Protein AF-T1I9E0-F1 (afdb_monomer_lite)

Foldseek 3Di:
DLPDPPVVLLVVLVVVLVVLQVDPDKDKDKDQQNFDDVQQAHPDGDPSNVSNVVSCVVSQKHWPRDYRDFQFADPPDDGHNRITMIMHPVQNVQKADWDFQPFDPVHSGTDTDIGGDDDPDPCPDDCPPPFDWDPVQFDPVLLCVLCVVQVCVLPDFDPDDDPVVRVVSSVVSVVVSNVVSSPRGTDTDDDDDDDDDDPLDDVVLVVLSVQLRVLSVQLVVVVVPDDVSNVVSVVVNVVSVVVSVVSSVVSVVVSVVVLVVVCVVPVCPDVVVVVVD

pLDDT: mean 84.12, std 12.54, range [35.38, 96.31]

Sequence (277 aa):
TPNEPIVDFQIKLECLEDSVRSMDGGVIVAGDFNARAIEWGMTEPNSRGRRIMEMTARAGLEVLNTGSTTTFRRPGYGETIPDVSFATEGLVPRIREWRVIESYTGSDHQYIIFNVTEVPYAPCCSRVSPPRWNVSKLDKTQLISVVTAGQNIALSECECGNEQEKAEVIVEKAMHLLHDACEVSMPMKRPRHNKKRQYWWTDEIAQLRREALRLRRLSMRARANNRADAEIKAEERRMAKKRLRQAIKNSQAACWHKLCDEVEQDPWGRGYKVVMK

Structure (mmCIF, N/CA/C/O backbone):
data_AF-T1I9E0-F1
#
_entry.id   AF-T1I9E0-F1
#
loop_
_atom_site.group_PDB
_atom_site.id
_atom_site.type_symbol
_atom_site.label_atom_id
_atom_site.label_alt_id
_atom_site.label_comp_id
_atom_site.label_asym_id
_atom_site.label_entity_id
_atom_site.label_seq_id
_atom_site.pdbx_PDB_ins_code
_atom_site.Cartn_x
_atom_site.Cartn_y
_atom_site.Cartn_z
_atom_site.occupancy
_atom_site.B_iso_or_equiv
_atom_site.auth_seq_id
_atom_site.auth_comp_id
_atom_site.auth_asym_id
_atom_site.auth_atom_id
_atom_site.pdbx_PDB_model_num
ATOM 1 N N . THR A 1 1 ? -5.465 12.312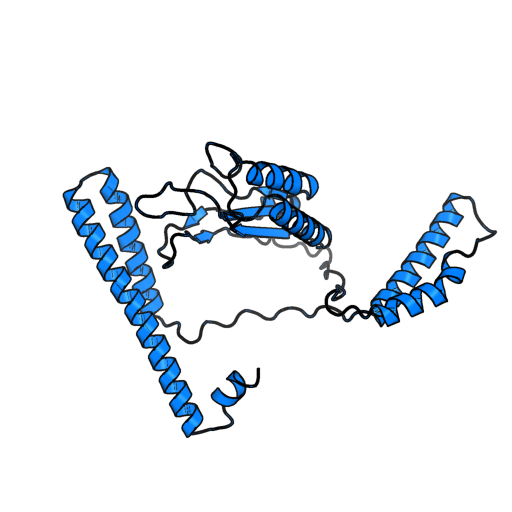 -4.804 1.00 65.50 1 THR A N 1
ATOM 2 C CA . THR A 1 1 ? -4.686 12.420 -6.069 1.00 65.50 1 THR A CA 1
ATOM 3 C C . THR A 1 1 ? -3.804 13.665 -5.999 1.00 65.50 1 THR A C 1
ATOM 5 O O . THR A 1 1 ? -4.009 14.449 -5.078 1.00 65.50 1 THR A O 1
ATOM 8 N N . PRO A 1 2 ? -2.819 13.880 -6.895 1.00 72.75 2 PRO A N 1
ATOM 9 C CA . PRO A 1 2 ? -1.886 15.012 -6.777 1.00 72.75 2 PRO A CA 1
ATOM 10 C C . PRO A 1 2 ? -2.567 16.389 -6.781 1.00 72.75 2 PRO A C 1
ATOM 12 O O . PRO A 1 2 ? -2.125 17.293 -6.082 1.00 72.75 2 PRO A O 1
ATOM 15 N N . ASN A 1 3 ? -3.666 16.516 -7.532 1.00 82.25 3 ASN A N 1
ATOM 16 C CA . ASN A 1 3 ? -4.418 17.764 -7.716 1.00 82.25 3 ASN A CA 1
ATOM 17 C C . ASN A 1 3 ? -5.681 17.836 -6.845 1.00 82.25 3 ASN A C 1
ATOM 19 O O . ASN A 1 3 ? -6.578 18.630 -7.108 1.00 82.25 3 ASN A O 1
ATOM 23 N N . GLU A 1 4 ? -5.790 16.957 -5.853 1.00 88.25 4 GLU A N 1
ATOM 24 C CA . GLU A 1 4 ? -6.917 16.962 -4.930 1.00 88.25 4 GLU A CA 1
ATOM 25 C C . GLU A 1 4 ? -6.874 18.204 -4.028 1.00 88.25 4 GLU A C 1
ATOM 27 O O . GLU A 1 4 ? -5.791 18.531 -3.520 1.00 88.25 4 GLU A O 1
ATOM 32 N N . PRO A 1 5 ? -8.021 18.875 -3.794 1.00 91.50 5 PRO A N 1
ATOM 33 C CA . PRO A 1 5 ? -8.107 19.972 -2.844 1.00 91.50 5 PRO A CA 1
ATOM 34 C C . PRO A 1 5 ? -7.519 19.594 -1.484 1.00 91.50 5 PRO A C 1
ATOM 36 O O . PRO A 1 5 ? -7.679 18.476 -0.990 1.00 91.50 5 PRO A O 1
ATOM 39 N N . ILE A 1 6 ? -6.839 20.548 -0.846 1.00 91.62 6 ILE A N 1
ATOM 40 C CA . ILE A 1 6 ? -6.162 20.296 0.434 1.00 91.62 6 ILE A CA 1
ATOM 41 C C . ILE A 1 6 ? -7.140 19.873 1.543 1.00 91.62 6 ILE A C 1
ATOM 43 O O . ILE A 1 6 ? -6.747 19.140 2.444 1.00 91.62 6 ILE A O 1
ATOM 47 N N . VAL A 1 7 ? -8.402 20.303 1.450 1.00 91.94 7 VAL A N 1
ATOM 48 C CA . VAL A 1 7 ? -9.478 19.960 2.391 1.00 91.94 7 VAL A CA 1
ATOM 49 C C . VAL A 1 7 ? -9.846 18.479 2.283 1.00 91.94 7 VAL A C 1
ATOM 51 O O . VAL A 1 7 ? -9.830 17.776 3.287 1.00 91.94 7 VAL A O 1
ATOM 54 N N . ASP A 1 8 ? -10.070 17.970 1.071 1.00 92.56 8 ASP A N 1
ATOM 55 C CA . ASP A 1 8 ? -10.395 16.552 0.854 1.00 92.56 8 ASP A CA 1
ATOM 56 C C . ASP A 1 8 ? -9.237 15.643 1.275 1.00 92.56 8 ASP A C 1
ATOM 58 O O . ASP A 1 8 ? -9.430 14.572 1.857 1.00 92.56 8 ASP A O 1
ATOM 62 N N . PHE A 1 9 ? -8.005 16.096 1.026 1.00 92.88 9 PHE A N 1
ATOM 63 C CA . PHE A 1 9 ? -6.817 15.408 1.512 1.00 92.88 9 PHE A CA 1
ATOM 64 C C . PHE A 1 9 ? -6.765 15.342 3.040 1.00 92.88 9 PHE A C 1
ATOM 66 O O . PHE A 1 9 ? -6.438 14.289 3.584 1.00 92.88 9 PHE A O 1
ATOM 73 N N . GLN A 1 10 ? -7.094 16.443 3.717 1.00 92.81 10 GLN A N 1
ATOM 74 C CA . GLN A 1 10 ? -7.113 16.513 5.174 1.00 92.81 10 GLN A CA 1
ATOM 75 C C . GLN A 1 10 ? -8.141 15.541 5.766 1.00 92.81 10 GLN A C 1
ATOM 77 O O . GLN A 1 10 ? -7.789 14.772 6.654 1.00 92.81 10 GLN A O 1
ATOM 82 N N . ILE A 1 11 ? -9.356 15.487 5.212 1.00 91.88 11 ILE A N 1
ATOM 83 C CA . ILE A 1 11 ? -10.404 14.554 5.659 1.00 91.88 11 ILE A CA 1
ATOM 84 C C . ILE A 1 11 ? -9.932 13.099 5.525 1.00 91.88 11 ILE A C 1
ATOM 86 O O . ILE A 1 11 ? -10.086 12.288 6.437 1.00 91.88 11 ILE A O 1
ATOM 90 N N . LYS A 1 12 ? -9.297 12.750 4.398 1.00 93.69 12 LYS A N 1
ATOM 91 C CA . LYS A 1 12 ? -8.738 11.401 4.195 1.00 93.69 12 LYS A CA 1
ATOM 92 C C . LYS A 1 12 ? -7.624 11.076 5.185 1.00 93.69 12 LYS A C 1
ATOM 94 O O . LYS A 1 12 ? -7.499 9.922 5.593 1.00 93.69 12 LYS A O 1
ATOM 99 N N . LEU A 1 13 ? -6.813 12.071 5.538 1.00 94.00 13 LEU A N 1
ATOM 100 C CA . LEU A 1 13 ? -5.726 11.924 6.497 1.00 94.00 13 LEU A CA 1
ATOM 101 C C . LEU A 1 13 ? -6.258 11.707 7.920 1.00 94.00 13 LEU A C 1
ATOM 103 O O . LEU A 1 13 ? -5.734 10.857 8.629 1.00 94.00 13 LEU A O 1
ATOM 107 N N . GLU A 1 14 ? -7.333 12.396 8.297 1.00 91.31 14 GLU A N 1
ATOM 108 C CA . GLU A 1 14 ? -8.031 12.206 9.577 1.00 91.31 14 GLU A CA 1
ATOM 109 C C . GLU A 1 14 ? -8.662 10.812 9.670 1.00 91.31 14 GLU A C 1
ATOM 111 O O . GLU A 1 14 ? -8.419 10.086 10.629 1.00 91.31 14 GLU A O 1
ATOM 116 N N . CYS A 1 15 ? -9.352 10.352 8.620 1.00 92.50 15 CYS A N 1
ATOM 117 C CA . CYS A 1 15 ? -9.868 8.978 8.575 1.00 92.50 15 CYS A CA 1
ATOM 118 C C . CYS A 1 15 ? -8.756 7.917 8.676 1.00 92.50 15 CYS A C 1
ATOM 120 O O . CYS A 1 15 ? -8.970 6.827 9.222 1.00 92.50 15 CYS A O 1
ATOM 122 N N . LEU A 1 16 ? -7.574 8.201 8.116 1.00 92.56 16 LEU A N 1
ATOM 123 C CA . LEU A 1 16 ? -6.405 7.334 8.246 1.00 92.56 16 LEU A CA 1
ATOM 124 C C . LEU A 1 16 ? -5.878 7.334 9.687 1.00 92.56 16 LEU A C 1
ATOM 126 O O . LEU A 1 16 ? -5.600 6.257 10.207 1.00 92.56 16 LEU A O 1
ATOM 130 N N . GLU A 1 17 ? -5.784 8.499 10.329 1.00 91.75 17 GLU A N 1
ATOM 131 C CA . GLU A 1 17 ? -5.384 8.646 11.735 1.00 91.75 17 GLU A CA 1
ATOM 132 C C . GLU A 1 17 ? -6.307 7.846 12.663 1.00 91.75 17 GLU A C 1
ATOM 134 O O . GLU A 1 17 ? -5.827 7.024 13.445 1.00 91.75 17 GLU A O 1
ATOM 139 N N . ASP A 1 18 ? -7.625 7.986 12.509 1.00 87.81 18 ASP A N 1
ATOM 140 C CA . ASP A 1 18 ? -8.617 7.226 13.281 1.00 87.81 18 ASP A CA 1
ATOM 141 C C . ASP A 1 18 ? -8.482 5.716 13.045 1.00 87.81 18 ASP A C 1
ATOM 143 O O . ASP A 1 18 ? -8.538 4.900 13.972 1.00 87.81 18 ASP A O 1
ATOM 147 N N . SER A 1 19 ? -8.239 5.322 11.791 1.00 90.12 19 SER A N 1
ATOM 148 C CA . SER A 1 19 ? -8.017 3.921 11.438 1.00 90.12 19 SER A CA 1
ATOM 149 C C . SER A 1 19 ? -6.769 3.361 12.115 1.00 90.12 19 SER A C 1
ATOM 151 O O . SER A 1 19 ? -6.834 2.248 12.632 1.00 90.12 19 SER A O 1
ATOM 153 N N . VAL A 1 20 ? -5.665 4.114 12.139 1.00 88.88 20 VAL A N 1
ATOM 154 C CA . VAL A 1 20 ? -4.414 3.722 12.805 1.00 88.88 20 VAL A CA 1
ATOM 155 C C . VAL A 1 20 ? -4.622 3.615 14.313 1.00 88.88 20 VAL A C 1
ATOM 157 O O . VAL A 1 20 ? -4.260 2.596 14.893 1.00 88.88 20 VAL A O 1
ATOM 160 N N . ARG A 1 21 ? -5.274 4.601 14.939 1.00 85.94 21 ARG A N 1
ATOM 161 C CA . ARG A 1 21 ? -5.545 4.606 16.388 1.00 85.94 21 ARG A CA 1
ATOM 162 C C . ARG A 1 21 ? -6.467 3.484 16.842 1.00 85.94 21 ARG A C 1
ATOM 164 O O . ARG A 1 21 ? -6.329 2.988 17.950 1.00 85.94 21 ARG A O 1
ATOM 171 N N . SER A 1 22 ? -7.400 3.070 15.989 1.00 83.75 22 SER A N 1
ATOM 172 C CA . SER A 1 22 ? -8.306 1.960 16.299 1.00 83.75 22 SER A CA 1
ATOM 173 C C . SER A 1 22 ? -7.655 0.573 16.186 1.00 83.75 22 SER A C 1
ATOM 175 O O . SER A 1 22 ? -8.319 -0.427 16.473 1.00 83.75 22 SER A O 1
ATOM 177 N N . MET A 1 23 ? -6.430 0.469 15.650 1.00 81.88 23 MET A N 1
ATOM 178 C CA . MET A 1 23 ? -5.720 -0.798 15.461 1.00 81.88 23 MET A CA 1
ATOM 179 C C . MET A 1 23 ? -4.841 -1.119 16.667 1.00 81.88 23 MET A C 1
ATOM 181 O O . MET A 1 23 ? -3.966 -0.341 17.026 1.00 81.88 23 MET A O 1
ATOM 185 N N . ASP A 1 24 ? -5.009 -2.318 17.219 1.00 74.88 24 ASP A N 1
ATOM 186 C CA . ASP A 1 24 ? -4.116 -2.828 18.256 1.00 74.88 24 ASP A CA 1
ATOM 187 C C . ASP A 1 24 ? -2.829 -3.414 17.659 1.00 74.88 24 ASP A C 1
ATOM 189 O O . ASP A 1 24 ? -2.854 -4.132 16.653 1.00 74.88 24 ASP A O 1
ATOM 193 N N . GLY A 1 25 ? -1.708 -3.185 18.343 1.00 81.12 25 GLY A N 1
ATOM 194 C CA . GLY A 1 25 ? -0.404 -3.750 18.000 1.00 81.12 25 GLY A CA 1
ATOM 195 C C . GLY A 1 25 ? 0.424 -2.883 17.049 1.00 81.12 25 GLY A C 1
ATOM 196 O O . GLY A 1 25 ? 0.181 -1.694 16.881 1.00 81.12 25 GLY A O 1
ATOM 197 N N . GLY A 1 26 ? 1.462 -3.482 16.460 1.00 86.44 26 GLY A N 1
ATOM 198 C CA . GLY A 1 26 ? 2.355 -2.773 15.544 1.00 86.44 26 GLY A CA 1
ATOM 199 C C . GLY A 1 26 ? 1.694 -2.533 14.186 1.00 86.44 26 GLY A C 1
ATOM 200 O O . GLY A 1 26 ? 1.329 -3.493 13.506 1.00 86.44 26 GLY A O 1
ATOM 201 N N . VAL A 1 27 ? 1.585 -1.271 13.770 1.00 93.62 27 VAL A N 1
ATOM 202 C CA . VAL A 1 27 ? 0.972 -0.878 12.490 1.00 93.62 27 VAL A CA 1
ATOM 203 C C . VAL A 1 27 ? 2.054 -0.428 11.514 1.00 93.62 27 VAL A C 1
ATOM 205 O O . VAL A 1 27 ? 2.971 0.297 11.890 1.00 93.62 27 VAL A O 1
ATOM 208 N N . ILE A 1 28 ? 1.924 -0.839 10.248 1.00 95.00 28 ILE A N 1
ATOM 209 C CA . ILE A 1 28 ? 2.686 -0.292 9.118 1.00 95.00 28 ILE A CA 1
ATOM 210 C C . ILE A 1 28 ? 1.701 0.370 8.163 1.00 95.00 28 ILE A C 1
ATOM 212 O O . ILE A 1 28 ? 0.764 -0.273 7.684 1.00 95.00 28 ILE A O 1
ATOM 216 N N . VAL A 1 29 ? 1.946 1.635 7.846 1.00 95.31 29 VAL A N 1
ATOM 217 C CA . VAL A 1 29 ? 1.200 2.395 6.843 1.00 95.31 29 VAL A CA 1
ATOM 218 C C . VAL A 1 29 ? 2.123 2.618 5.656 1.00 95.31 29 VAL A C 1
ATOM 220 O O . VAL A 1 29 ? 3.190 3.188 5.815 1.00 95.31 29 VAL A O 1
ATOM 223 N N . ALA A 1 30 ? 1.742 2.182 4.459 1.00 95.38 30 ALA A N 1
ATOM 224 C CA . ALA A 1 30 ? 2.537 2.412 3.256 1.00 95.38 30 ALA A CA 1
ATOM 225 C C . ALA A 1 30 ? 1.628 2.729 2.072 1.00 95.38 30 ALA A C 1
ATOM 227 O O . ALA A 1 30 ? 0.622 2.046 1.858 1.00 95.38 30 ALA A O 1
ATOM 228 N N . GLY A 1 31 ? 1.983 3.747 1.294 1.00 93.94 31 GLY A N 1
ATOM 229 C CA . GLY A 1 31 ? 1.197 4.138 0.131 1.00 93.94 31 GLY A CA 1
ATOM 230 C C . GLY A 1 31 ? 1.750 5.349 -0.607 1.00 93.94 31 GLY A C 1
ATOM 231 O O . GLY A 1 31 ? 2.757 5.932 -0.214 1.00 93.94 31 GLY A O 1
ATOM 232 N N . ASP A 1 32 ? 1.054 5.717 -1.679 1.00 93.50 32 ASP A N 1
ATOM 233 C CA . ASP A 1 32 ? 1.311 6.932 -2.447 1.00 93.50 32 ASP A CA 1
ATOM 234 C C . ASP A 1 32 ? 0.540 8.112 -1.834 1.00 93.50 32 ASP A C 1
ATOM 236 O O . ASP A 1 32 ? -0.685 8.220 -1.960 1.00 93.50 32 ASP A O 1
ATOM 240 N N . PHE A 1 33 ? 1.266 9.016 -1.179 1.00 92.75 33 PHE A N 1
ATOM 241 C CA . PHE A 1 33 ? 0.701 10.196 -0.527 1.00 92.75 33 PHE A CA 1
ATOM 242 C C . PHE A 1 33 ? 0.722 11.443 -1.417 1.00 92.75 33 PHE A C 1
ATOM 244 O O . PHE A 1 33 ? 0.027 12.425 -1.119 1.00 92.75 33 PHE A O 1
ATOM 251 N N . ASN A 1 34 ? 1.490 11.426 -2.515 1.00 92.75 34 ASN A N 1
ATOM 252 C CA . ASN A 1 34 ? 1.744 12.595 -3.361 1.00 92.75 34 ASN A CA 1
ATOM 253 C C . ASN A 1 34 ? 2.124 13.842 -2.534 1.00 92.75 34 ASN A C 1
ATOM 255 O O . ASN A 1 34 ? 1.556 14.927 -2.691 1.00 92.75 34 ASN A O 1
ATOM 259 N N . ALA A 1 35 ? 3.052 13.671 -1.594 1.00 92.75 35 ALA A N 1
ATOM 260 C CA . ALA A 1 35 ? 3.480 14.697 -0.651 1.00 92.75 35 ALA A CA 1
ATOM 261 C C . ALA A 1 35 ? 5.007 14.803 -0.607 1.00 92.75 35 ALA A C 1
ATOM 263 O O . ALA A 1 35 ? 5.718 13.853 -0.929 1.00 92.75 35 ALA A O 1
ATOM 264 N N . ARG A 1 36 ? 5.517 15.974 -0.220 1.00 92.38 36 ARG A N 1
ATOM 265 C CA . ARG A 1 36 ? 6.956 16.235 -0.120 1.00 92.38 36 ARG A CA 1
ATOM 266 C C . ARG A 1 36 ? 7.304 16.628 1.308 1.00 92.38 36 ARG A C 1
ATOM 268 O O . ARG A 1 36 ? 6.713 17.582 1.810 1.00 92.38 36 ARG A O 1
ATOM 275 N N . ALA A 1 37 ? 8.257 15.934 1.916 1.00 92.88 37 ALA A N 1
ATOM 276 C CA . ALA A 1 37 ? 8.844 16.296 3.199 1.00 92.88 37 ALA A CA 1
ATOM 277 C C . ALA A 1 37 ? 10.313 15.853 3.253 1.00 92.88 37 ALA A C 1
ATOM 279 O O . ALA A 1 37 ? 10.731 14.955 2.512 1.00 92.88 37 ALA A O 1
ATOM 280 N N . ILE A 1 38 ? 11.093 16.525 4.094 1.00 92.06 38 ILE A N 1
ATOM 281 C CA . ILE A 1 38 ? 12.544 16.318 4.195 1.00 92.06 38 ILE A CA 1
ATOM 282 C C . ILE A 1 38 ? 12.836 14.946 4.806 1.00 92.06 38 ILE A C 1
ATOM 284 O O . ILE A 1 38 ? 13.766 14.253 4.401 1.00 92.06 38 ILE A O 1
ATOM 288 N N . GLU A 1 39 ? 11.965 14.521 5.711 1.00 91.19 39 GLU A N 1
ATOM 289 C CA . GLU A 1 39 ? 12.022 13.302 6.504 1.00 91.19 39 GLU A CA 1
ATOM 290 C C . GLU A 1 39 ? 12.020 12.030 5.649 1.00 91.19 39 GLU A C 1
ATOM 292 O O . GLU A 1 39 ? 12.555 11.011 6.070 1.00 91.19 39 GLU A O 1
ATOM 297 N N . TRP A 1 40 ? 11.483 12.085 4.425 1.00 92.88 40 TRP A N 1
ATOM 298 C CA . TRP A 1 40 ? 11.552 10.986 3.455 1.00 92.88 40 TRP A CA 1
ATOM 299 C C . TRP A 1 40 ? 12.377 11.318 2.205 1.00 92.88 40 TRP A C 1
ATOM 301 O O . TRP A 1 40 ? 12.197 10.688 1.163 1.00 92.88 40 TRP A O 1
ATOM 311 N N . GLY A 1 41 ? 13.296 12.284 2.300 1.00 88.12 41 GLY A N 1
ATOM 312 C CA . GLY A 1 41 ? 14.356 12.497 1.311 1.00 88.12 41 GLY A CA 1
ATOM 313 C C . GLY A 1 41 ? 14.071 13.546 0.232 1.00 88.12 41 GLY A C 1
ATOM 314 O O . GLY A 1 41 ? 14.792 13.586 -0.766 1.00 88.12 41 GLY A O 1
ATOM 315 N N . MET A 1 42 ? 13.046 14.391 0.397 1.00 90.25 42 MET A N 1
ATOM 316 C CA . MET A 1 42 ? 12.817 15.536 -0.496 1.00 90.25 42 MET A CA 1
ATOM 317 C C . MET A 1 42 ? 13.600 16.771 -0.035 1.00 90.25 42 MET A C 1
ATOM 319 O O . MET A 1 42 ? 13.783 16.994 1.153 1.00 90.25 42 MET A O 1
ATOM 323 N N . THR A 1 43 ? 14.020 17.625 -0.968 1.00 87.44 43 THR A N 1
ATOM 324 C CA . THR A 1 43 ? 14.741 18.869 -0.636 1.00 87.44 43 THR A CA 1
ATOM 325 C C . THR A 1 43 ? 13.831 19.965 -0.088 1.00 87.44 43 THR A C 1
ATOM 327 O O . THR A 1 43 ? 14.258 20.773 0.727 1.00 87.44 43 THR A O 1
ATOM 330 N N . GLU A 1 44 ? 12.577 19.998 -0.539 1.00 87.81 44 GLU A N 1
ATOM 331 C CA . GLU A 1 44 ? 11.613 21.039 -0.188 1.00 87.81 44 GLU A CA 1
ATOM 332 C C . GLU A 1 44 ? 10.288 20.415 0.260 1.00 87.81 44 GLU A C 1
ATOM 334 O O . GLU A 1 44 ? 9.677 19.660 -0.514 1.00 87.81 44 GLU A O 1
ATOM 339 N N . PRO A 1 45 ? 9.809 20.727 1.477 1.00 92.06 45 PRO A N 1
ATOM 340 C CA . PRO A 1 45 ? 8.523 20.249 1.950 1.00 92.06 45 PRO A CA 1
ATOM 341 C C . PRO A 1 45 ? 7.365 21.015 1.295 1.00 92.06 45 PRO A C 1
ATOM 343 O O . PRO A 1 45 ? 7.481 22.191 0.955 1.00 92.06 45 PRO A O 1
ATOM 346 N N . ASN A 1 46 ? 6.206 20.368 1.158 1.00 92.94 46 ASN A N 1
ATOM 347 C CA . ASN A 1 46 ? 4.965 21.021 0.731 1.00 92.94 46 ASN A CA 1
ATOM 348 C C . ASN A 1 46 ? 3.886 20.976 1.827 1.00 92.94 46 ASN A C 1
ATOM 350 O O . ASN A 1 46 ? 4.051 20.357 2.877 1.00 92.94 46 ASN A O 1
ATOM 354 N N . SER A 1 47 ? 2.754 21.651 1.598 1.00 93.50 47 SER A N 1
ATOM 355 C CA . SER A 1 47 ? 1.636 21.694 2.556 1.00 93.50 47 SER A CA 1
ATOM 356 C C . SER A 1 47 ? 1.104 20.306 2.925 1.00 93.50 47 SER A C 1
ATOM 358 O O . SER A 1 47 ?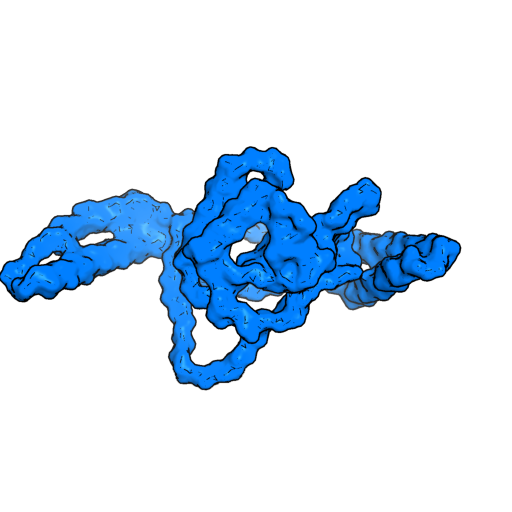 0.772 20.073 4.083 1.00 93.50 47 SER A O 1
ATOM 360 N N . ARG A 1 48 ? 1.063 19.376 1.963 1.00 94.56 48 ARG A N 1
ATOM 361 C CA . ARG A 1 48 ? 0.643 17.987 2.191 1.00 94.56 48 ARG A CA 1
ATOM 362 C C . ARG A 1 48 ? 1.633 17.240 3.081 1.00 94.56 48 ARG A C 1
ATOM 364 O O . ARG A 1 48 ? 1.205 16.561 4.003 1.00 94.56 48 ARG A O 1
ATOM 371 N N . GLY A 1 49 ? 2.935 17.400 2.839 1.00 94.81 49 GLY A N 1
ATOM 372 C CA . GLY A 1 49 ? 3.983 16.774 3.646 1.00 94.81 49 GLY A CA 1
ATOM 373 C C . GLY A 1 49 ? 3.939 17.229 5.097 1.00 94.81 49 GLY A C 1
ATOM 374 O O . GLY A 1 49 ? 3.951 16.388 5.985 1.00 94.81 49 GLY A O 1
ATOM 375 N N . ARG A 1 50 ? 3.761 18.536 5.335 1.00 94.81 50 ARG A N 1
ATOM 376 C CA . ARG A 1 50 ? 3.606 19.082 6.695 1.00 94.81 50 ARG A CA 1
ATOM 377 C C . ARG A 1 50 ? 2.423 18.465 7.445 1.00 94.81 50 ARG A C 1
ATOM 379 O O . ARG A 1 50 ? 2.595 18.001 8.562 1.00 94.81 50 ARG A O 1
ATOM 386 N N . ARG A 1 51 ? 1.255 18.370 6.803 1.00 95.56 51 ARG A N 1
ATOM 387 C CA . ARG A 1 51 ? 0.059 17.750 7.406 1.00 95.56 51 ARG A CA 1
ATOM 388 C C . ARG A 1 51 ? 0.261 16.271 7.727 1.00 95.56 51 ARG A C 1
ATOM 390 O O . ARG A 1 51 ? -0.187 15.805 8.766 1.00 95.56 51 ARG A O 1
ATOM 397 N N . ILE A 1 52 ? 0.944 15.535 6.847 1.00 96.25 52 ILE A N 1
ATOM 398 C CA . ILE A 1 52 ? 1.296 14.136 7.113 1.00 96.25 52 ILE A CA 1
ATOM 399 C C . ILE A 1 52 ? 2.213 14.046 8.329 1.00 96.25 52 ILE A C 1
ATOM 401 O O . ILE A 1 52 ? 1.928 13.236 9.199 1.00 96.25 52 ILE A O 1
ATOM 405 N N . MET A 1 53 ? 3.248 14.887 8.413 1.00 95.19 53 MET A N 1
ATOM 406 C CA . MET A 1 53 ? 4.170 14.902 9.553 1.00 95.19 53 MET A CA 1
ATOM 407 C C . MET A 1 53 ? 3.454 15.215 10.874 1.00 95.19 53 MET A C 1
ATOM 409 O O . MET A 1 53 ? 3.696 14.553 11.883 1.00 95.19 53 MET A O 1
ATOM 413 N N . GLU A 1 54 ? 2.525 16.174 10.862 1.00 92.75 54 GLU A N 1
ATOM 414 C CA . GLU A 1 54 ? 1.666 16.479 12.012 1.00 92.75 54 GLU A CA 1
ATOM 415 C C . GLU A 1 54 ? 0.813 15.266 12.414 1.00 92.75 54 GLU A C 1
ATOM 417 O O . GLU A 1 54 ? 0.789 14.890 13.585 1.00 92.75 54 GLU A O 1
ATOM 422 N N . MET A 1 55 ? 0.153 14.608 11.453 1.00 93.81 55 MET A N 1
ATOM 423 C CA . MET A 1 55 ? -0.641 13.403 11.718 1.00 93.81 55 MET A CA 1
ATOM 424 C C . MET A 1 55 ? 0.223 12.265 12.269 1.00 93.81 55 MET A C 1
ATOM 426 O O . MET A 1 55 ? -0.149 11.652 13.268 1.00 93.81 55 MET A O 1
ATOM 430 N N . THR A 1 56 ? 1.386 11.994 11.672 1.00 93.12 56 THR A N 1
ATOM 431 C CA . THR A 1 56 ? 2.266 10.904 12.117 1.00 93.12 56 THR A CA 1
ATOM 432 C C . THR A 1 56 ? 2.768 11.137 13.534 1.00 93.12 56 THR A C 1
ATOM 434 O O . THR A 1 56 ? 2.770 10.201 14.328 1.00 93.12 56 THR A O 1
ATOM 437 N N . ALA A 1 57 ? 3.086 12.387 13.889 1.00 89.06 57 ALA A N 1
ATOM 438 C CA . ALA A 1 57 ? 3.443 12.755 15.254 1.00 89.06 57 ALA A CA 1
ATOM 439 C C . ALA A 1 57 ? 2.289 12.497 16.238 1.00 89.06 57 ALA A C 1
ATOM 441 O O . ALA A 1 57 ? 2.496 11.888 17.285 1.00 89.06 57 ALA A O 1
ATOM 442 N N . ARG A 1 58 ? 1.051 12.877 15.888 1.00 87.38 58 ARG A N 1
ATOM 443 C CA . ARG A 1 58 ? -0.136 12.612 16.724 1.00 87.38 58 ARG A CA 1
ATOM 444 C C . ARG A 1 58 ? -0.516 11.131 16.816 1.00 87.38 58 ARG A C 1
ATOM 446 O O . ARG A 1 58 ? -1.209 10.739 17.756 1.00 87.38 58 ARG A O 1
ATOM 453 N N . ALA A 1 59 ? -0.138 10.327 15.827 1.00 87.00 59 ALA A N 1
ATOM 454 C CA . ALA A 1 59 ? -0.448 8.902 15.745 1.00 87.00 59 ALA A CA 1
ATOM 455 C C . ALA A 1 59 ? 0.678 7.995 16.276 1.00 87.00 59 ALA A C 1
ATOM 457 O O . ALA A 1 59 ? 0.512 6.776 16.266 1.00 87.00 59 ALA A O 1
ATOM 458 N N . GLY A 1 60 ? 1.812 8.555 16.719 1.00 88.19 60 GLY A N 1
ATOM 459 C CA . GLY A 1 60 ? 2.969 7.772 17.174 1.00 88.19 60 GLY A CA 1
ATOM 460 C C . GLY A 1 60 ? 3.610 6.940 16.055 1.00 88.19 60 GLY A C 1
ATOM 461 O O . GLY A 1 60 ? 4.031 5.803 16.277 1.00 88.19 60 GLY A O 1
ATOM 462 N N . LEU A 1 61 ? 3.620 7.478 14.832 1.00 93.69 61 LEU A N 1
ATOM 463 C CA . LEU A 1 61 ? 4.189 6.848 13.645 1.00 93.69 61 LEU A CA 1
ATOM 464 C C . LEU A 1 61 ? 5.539 7.479 13.289 1.00 93.69 61 LEU A C 1
ATOM 466 O O . LEU A 1 61 ? 5.662 8.698 13.199 1.00 93.69 61 LEU A O 1
ATOM 470 N N . GLU A 1 62 ? 6.519 6.640 12.977 1.00 93.94 62 GLU A N 1
ATOM 471 C CA . GLU A 1 62 ? 7.828 7.046 12.476 1.00 93.94 62 GLU A CA 1
ATOM 472 C C . GLU A 1 62 ? 7.971 6.765 10.981 1.00 93.94 62 GLU A C 1
ATOM 474 O O . GLU A 1 62 ? 7.456 5.773 10.459 1.00 93.94 62 GLU A O 1
ATOM 479 N N . VAL A 1 63 ? 8.708 7.636 10.290 1.00 95.44 63 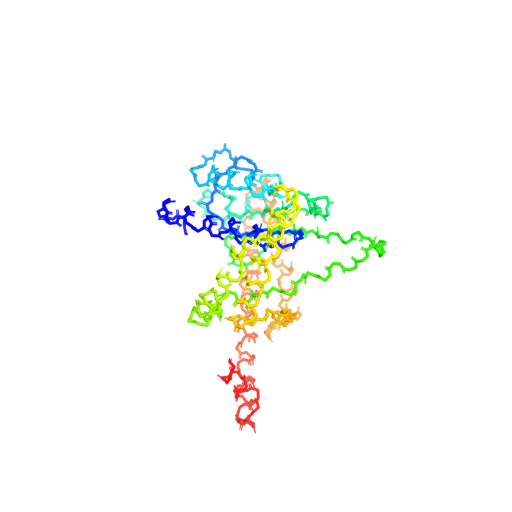VAL A N 1
ATOM 480 C CA . VAL A 1 63 ? 9.023 7.504 8.865 1.00 95.44 63 VAL A CA 1
ATOM 481 C C . VAL A 1 63 ? 10.050 6.391 8.659 1.00 95.44 63 VAL A C 1
ATOM 483 O O . VAL A 1 63 ? 11.128 6.409 9.241 1.00 95.44 63 VAL A O 1
ATOM 486 N N . LEU A 1 64 ? 9.733 5.435 7.786 1.00 95.50 64 LEU A N 1
ATOM 487 C CA . LEU A 1 64 ? 10.618 4.311 7.456 1.00 95.50 64 LEU A CA 1
ATOM 488 C C . LEU A 1 64 ? 11.496 4.567 6.234 1.00 95.50 64 LEU A C 1
ATOM 490 O O . LEU A 1 64 ? 12.445 3.821 5.993 1.00 95.50 64 LEU A O 1
ATOM 494 N N . ASN A 1 65 ? 11.141 5.559 5.418 1.00 93.81 65 ASN A N 1
ATOM 495 C CA . ASN A 1 65 ? 11.907 5.907 4.233 1.00 93.81 65 ASN A CA 1
ATOM 496 C C . ASN A 1 65 ? 13.336 6.284 4.635 1.00 93.81 65 ASN A C 1
ATOM 498 O O . ASN A 1 65 ? 13.543 7.134 5.494 1.00 93.81 65 ASN A O 1
ATOM 502 N N . THR A 1 66 ? 14.326 5.666 3.990 1.00 88.12 66 THR A N 1
ATOM 503 C CA . THR A 1 66 ? 15.740 5.968 4.225 1.00 88.12 66 THR A CA 1
ATOM 504 C C . THR A 1 66 ? 16.434 6.416 2.944 1.00 88.12 66 THR A C 1
ATOM 506 O O . THR A 1 66 ? 16.197 5.902 1.847 1.00 88.12 66 THR A O 1
ATOM 509 N N . GLY A 1 67 ? 17.330 7.392 3.093 1.00 83.50 67 GLY A N 1
ATOM 510 C CA . GLY A 1 67 ? 18.052 7.998 1.980 1.00 83.50 67 GLY A CA 1
ATOM 511 C C . GLY A 1 67 ? 17.169 8.874 1.086 1.00 83.50 67 GLY A C 1
ATOM 512 O O . GLY A 1 67 ? 16.065 9.266 1.443 1.00 83.50 67 GLY A O 1
ATOM 513 N N . SER A 1 68 ? 17.688 9.189 -0.098 1.00 81.75 68 SER A N 1
ATOM 514 C CA . SER A 1 68 ? 17.076 10.112 -1.068 1.00 81.75 68 SER A CA 1
ATOM 515 C C . SER A 1 68 ? 16.769 9.440 -2.410 1.00 81.75 68 SER A C 1
ATOM 517 O O . SER A 1 68 ? 16.653 10.093 -3.447 1.00 81.75 68 SER A O 1
ATOM 519 N N . THR A 1 69 ? 16.659 8.106 -2.422 1.00 85.88 69 THR A N 1
ATOM 520 C CA . THR A 1 69 ? 16.375 7.379 -3.664 1.00 85.88 69 THR A CA 1
ATOM 521 C C . THR A 1 69 ? 14.932 7.623 -4.091 1.00 85.88 69 THR A C 1
ATOM 523 O O . THR A 1 69 ? 13.993 7.333 -3.356 1.00 85.88 69 THR A O 1
ATOM 526 N N . THR A 1 70 ? 14.759 8.116 -5.313 1.00 87.81 70 THR A N 1
ATOM 527 C CA . THR A 1 70 ? 13.460 8.521 -5.854 1.00 87.81 70 THR A CA 1
ATOM 528 C C . THR A 1 70 ? 12.542 7.323 -6.106 1.00 87.81 70 THR A C 1
ATOM 530 O O . THR A 1 70 ? 12.933 6.349 -6.761 1.00 87.81 70 THR A O 1
ATOM 533 N N . THR A 1 71 ? 11.314 7.385 -5.579 1.00 88.94 71 THR A N 1
ATOM 534 C CA . THR A 1 71 ? 10.304 6.324 -5.731 1.00 88.94 71 THR A CA 1
ATOM 535 C C . THR A 1 71 ? 9.449 6.516 -6.976 1.00 88.94 71 THR A C 1
ATOM 537 O O . THR A 1 71 ? 8.930 5.540 -7.502 1.00 88.94 71 THR A O 1
ATOM 540 N N . PHE A 1 72 ? 9.400 7.721 -7.544 1.00 88.94 72 PHE A N 1
ATOM 541 C CA . PHE A 1 72 ? 8.756 8.001 -8.822 1.00 88.94 72 PHE A CA 1
ATOM 542 C C . PHE A 1 72 ? 9.759 8.573 -9.828 1.00 88.94 72 PHE A C 1
ATOM 544 O O . PHE A 1 72 ? 10.424 9.579 -9.569 1.00 88.94 72 PHE A O 1
ATOM 551 N N . ARG A 1 73 ? 9.867 7.932 -11.000 1.00 84.69 73 ARG A N 1
ATOM 552 C CA . ARG A 1 73 ? 10.768 8.345 -12.084 1.00 84.69 73 ARG A CA 1
ATOM 553 C C . ARG A 1 73 ? 10.059 8.316 -13.426 1.00 84.69 73 ARG A C 1
ATOM 555 O O . ARG A 1 73 ? 9.752 7.246 -13.952 1.00 84.69 73 ARG A O 1
ATOM 562 N N . ARG A 1 74 ? 9.915 9.492 -14.035 1.00 79.44 74 ARG A N 1
ATOM 563 C CA . ARG A 1 74 ? 9.381 9.652 -15.388 1.00 79.44 74 ARG A CA 1
ATOM 564 C C . ARG A 1 74 ? 10.393 10.395 -16.267 1.00 79.44 74 ARG A C 1
ATOM 566 O O . ARG A 1 74 ? 10.825 11.482 -15.894 1.00 79.44 74 ARG A O 1
ATOM 573 N N . PRO A 1 75 ? 10.788 9.849 -17.434 1.00 69.19 75 PRO A N 1
ATOM 574 C CA . PRO A 1 75 ? 11.711 10.534 -18.337 1.00 69.19 75 PRO A CA 1
ATOM 575 C C . PRO A 1 75 ? 11.200 11.933 -18.717 1.00 69.19 75 PRO A C 1
ATOM 577 O O . PRO A 1 75 ? 10.070 12.056 -19.184 1.00 69.19 75 PRO A O 1
ATOM 580 N N . GLY A 1 76 ? 12.029 12.964 -18.528 1.00 65.31 76 GLY A N 1
ATOM 581 C CA . GLY A 1 76 ? 11.692 14.358 -18.852 1.00 65.31 76 GLY A CA 1
ATOM 582 C C . GLY A 1 76 ? 10.930 15.127 -17.764 1.00 65.31 76 GLY A C 1
ATOM 583 O O . GLY A 1 76 ? 10.609 16.289 -17.978 1.00 65.31 76 GLY A O 1
ATOM 584 N N . TYR A 1 77 ? 10.661 14.513 -16.609 1.00 70.81 77 TYR A N 1
ATOM 585 C CA . TYR A 1 77 ? 10.040 15.158 -15.448 1.00 70.81 77 TYR A CA 1
ATOM 586 C C . TYR A 1 77 ? 10.949 15.040 -14.220 1.00 70.81 77 TYR A C 1
ATOM 588 O O . TYR A 1 77 ? 11.849 14.200 -14.187 1.00 70.81 77 TYR A O 1
ATOM 596 N N . GLY A 1 78 ? 10.708 15.879 -13.208 1.00 71.62 78 GLY A N 1
ATOM 597 C CA . GLY A 1 78 ? 11.426 15.807 -11.936 1.00 71.62 78 GLY A CA 1
ATOM 598 C C . GLY A 1 78 ? 11.196 14.469 -11.233 1.00 71.62 78 GLY A C 1
ATOM 599 O O . GLY A 1 78 ? 10.069 13.975 -11.178 1.00 71.62 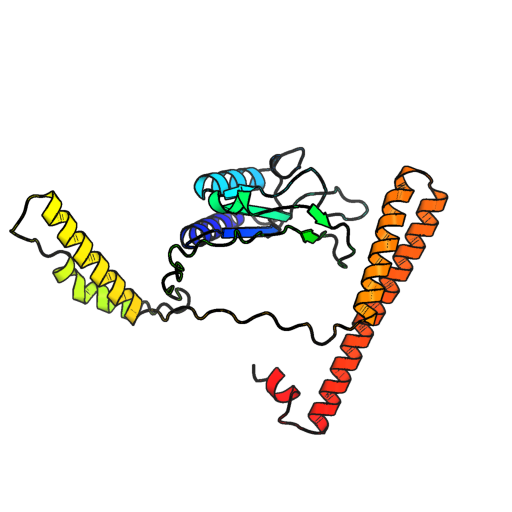78 GLY A O 1
ATOM 600 N N . GLU A 1 79 ? 12.266 13.883 -10.702 1.00 82.00 79 GLU A N 1
ATOM 601 C CA . GLU A 1 79 ? 12.173 12.691 -9.865 1.00 82.00 79 GLU A CA 1
ATOM 602 C C . GLU A 1 79 ? 11.660 13.072 -8.467 1.00 82.00 79 GLU A C 1
ATOM 604 O O . GLU A 1 79 ? 12.068 14.088 -7.898 1.00 82.00 79 GLU A O 1
ATOM 609 N N . THR A 1 80 ? 10.733 12.288 -7.920 1.00 88.31 80 THR A N 1
ATOM 610 C CA . THR A 1 80 ? 10.067 12.600 -6.646 1.00 88.31 80 THR A CA 1
ATOM 611 C C . THR A 1 80 ? 9.925 11.363 -5.764 1.00 88.31 80 THR A C 1
ATOM 613 O O . THR A 1 80 ? 10.134 10.230 -6.210 1.00 88.31 80 THR A O 1
ATOM 616 N N . ILE A 1 81 ? 9.587 11.588 -4.490 1.00 92.50 81 ILE A N 1
ATOM 617 C CA . ILE A 1 81 ? 9.341 10.540 -3.492 1.00 92.50 81 ILE A CA 1
ATOM 618 C C . ILE A 1 81 ? 7.900 10.661 -2.961 1.00 92.50 81 ILE A C 1
ATOM 620 O O . ILE A 1 81 ? 7.696 11.149 -1.851 1.00 92.50 81 ILE A O 1
ATOM 624 N N . PRO A 1 82 ? 6.874 10.319 -3.767 1.00 91.81 82 PRO A N 1
ATOM 625 C CA . PRO A 1 82 ? 5.479 10.388 -3.329 1.00 91.81 82 PRO A CA 1
ATOM 626 C C . PRO A 1 82 ? 5.051 9.160 -2.503 1.00 91.81 82 PRO A C 1
ATOM 628 O O . PRO A 1 82 ? 4.109 9.252 -1.715 1.00 91.81 82 PRO A O 1
ATOM 631 N N . ASP A 1 83 ? 5.751 8.033 -2.669 1.00 94.75 83 ASP A N 1
ATOM 632 C CA . ASP A 1 83 ? 5.521 6.792 -1.926 1.00 94.75 83 ASP A CA 1
ATOM 633 C C . ASP A 1 83 ? 6.230 6.823 -0.563 1.00 94.75 83 ASP A C 1
ATOM 635 O O . ASP A 1 83 ? 7.464 6.847 -0.489 1.00 94.75 83 ASP A O 1
ATOM 639 N N . VAL A 1 84 ? 5.450 6.795 0.519 1.00 95.44 84 VAL A N 1
ATOM 640 C CA . VAL A 1 84 ? 5.949 6.918 1.896 1.00 95.44 84 VAL A CA 1
ATOM 641 C C . VAL A 1 84 ? 5.469 5.743 2.740 1.00 95.44 84 VAL A C 1
ATOM 643 O O . VAL A 1 84 ? 4.363 5.229 2.558 1.00 95.44 84 VAL A O 1
ATOM 646 N N . SER A 1 85 ? 6.341 5.285 3.633 1.00 96.31 85 SER A N 1
ATOM 647 C CA . SER A 1 85 ? 6.092 4.202 4.579 1.00 96.31 85 SER A CA 1
ATOM 648 C C . SER A 1 85 ? 6.314 4.699 6.008 1.00 96.31 85 SER A C 1
ATOM 650 O O . SER A 1 85 ? 7.321 5.348 6.282 1.00 96.31 85 SER A O 1
ATOM 652 N N . PHE A 1 86 ? 5.408 4.347 6.912 1.00 96.00 86 PHE A N 1
ATOM 653 C CA . PHE A 1 86 ? 5.451 4.664 8.334 1.00 96.00 86 PHE A CA 1
ATOM 654 C C . PHE A 1 86 ? 5.230 3.404 9.170 1.00 96.00 86 PHE A C 1
ATOM 656 O O . PHE A 1 86 ? 4.546 2.480 8.719 1.00 96.00 86 PHE A O 1
ATOM 663 N N . ALA A 1 87 ? 5.741 3.379 10.397 1.00 94.44 87 ALA A N 1
ATOM 664 C CA . ALA A 1 87 ? 5.358 2.373 11.380 1.00 94.44 87 ALA A CA 1
ATOM 665 C C . ALA A 1 87 ? 5.229 2.952 12.782 1.00 94.44 87 ALA A C 1
ATOM 667 O O . ALA A 1 87 ? 5.874 3.937 13.114 1.00 94.44 87 ALA A O 1
ATOM 668 N N . THR A 1 88 ? 4.424 2.302 13.615 1.00 91.38 88 THR A N 1
ATOM 669 C CA . THR A 1 88 ? 4.383 2.581 15.057 1.00 91.38 88 THR A CA 1
ATOM 670 C C . THR A 1 88 ? 5.755 2.364 15.684 1.00 91.38 88 THR A C 1
ATOM 672 O O . THR A 1 88 ? 6.401 1.364 15.356 1.00 91.38 88 THR A O 1
ATOM 675 N N . GLU A 1 89 ? 6.140 3.219 16.630 1.00 84.81 89 GLU A N 1
ATOM 676 C CA . GLU A 1 89 ? 7.439 3.210 17.327 1.00 84.81 89 GLU A CA 1
ATOM 677 C C . GLU A 1 89 ? 7.912 1.796 17.725 1.00 84.81 89 GLU A C 1
ATOM 679 O O . GLU A 1 89 ? 8.992 1.353 17.336 1.00 84.81 89 GLU A O 1
ATOM 684 N N . GLY A 1 90 ? 7.059 1.001 18.382 1.00 82.94 90 GLY A N 1
ATOM 685 C CA . GLY A 1 90 ? 7.415 -0.358 18.823 1.00 82.94 90 GLY A CA 1
ATOM 686 C C . GLY A 1 90 ? 7.737 -1.362 17.701 1.00 82.94 90 GLY A C 1
ATOM 687 O O . GLY A 1 90 ? 8.308 -2.423 17.959 1.00 82.94 90 GLY A O 1
ATOM 688 N N . LEU A 1 91 ? 7.382 -1.059 16.449 1.00 88.62 91 LEU A N 1
ATOM 689 C CA . LEU A 1 91 ? 7.640 -1.909 15.284 1.00 88.62 91 LEU A CA 1
ATOM 690 C C . LEU A 1 91 ? 8.896 -1.487 14.512 1.00 88.62 91 LEU A C 1
ATOM 692 O O . LEU A 1 91 ? 9.492 -2.326 13.836 1.00 88.62 91 LEU A O 1
ATOM 696 N N . VAL A 1 92 ? 9.333 -0.232 14.638 1.00 87.19 92 VAL A N 1
ATOM 697 C CA . VAL A 1 92 ? 10.492 0.319 13.918 1.00 87.19 92 VAL A CA 1
ATOM 698 C C . VAL A 1 92 ? 11.761 -0.526 14.104 1.00 87.19 92 VAL A C 1
ATOM 700 O O . VAL A 1 92 ? 12.375 -0.876 13.094 1.00 87.19 92 VAL A O 1
ATOM 703 N N . PRO A 1 93 ? 12.128 -1.002 15.317 1.00 86.81 93 PRO A N 1
ATOM 704 C CA . PRO A 1 93 ? 13.329 -1.826 15.503 1.00 86.81 93 PRO A CA 1
ATOM 705 C C . PRO A 1 93 ? 13.299 -3.174 14.765 1.00 86.81 93 PRO A C 1
ATOM 707 O O . PRO A 1 93 ? 14.340 -3.817 14.579 1.00 86.81 93 PRO A O 1
ATOM 710 N N . ARG A 1 94 ? 12.108 -3.631 14.361 1.00 88.06 94 ARG A N 1
ATOM 711 C CA . ARG A 1 94 ? 11.896 -4.883 13.623 1.00 88.06 94 ARG A CA 1
ATOM 712 C C . ARG A 1 94 ? 11.969 -4.683 12.113 1.00 88.06 94 ARG A C 1
ATOM 714 O O . ARG A 1 94 ? 12.071 -5.659 11.375 1.00 88.06 94 ARG A O 1
ATOM 721 N N . ILE A 1 95 ? 11.914 -3.443 11.640 1.00 90.69 95 ILE A N 1
ATOM 722 C CA . ILE A 1 95 ? 11.953 -3.130 10.217 1.00 90.69 95 ILE A CA 1
ATOM 723 C C . ILE A 1 95 ? 13.409 -2.959 9.800 1.00 90.69 95 ILE A C 1
ATOM 725 O O . ILE A 1 95 ? 14.154 -2.150 10.347 1.00 90.69 95 ILE A O 1
ATOM 729 N N . ARG A 1 96 ? 13.841 -3.772 8.836 1.00 88.88 96 ARG A N 1
ATOM 730 C CA . ARG A 1 96 ? 15.229 -3.833 8.373 1.00 88.88 96 ARG A CA 1
ATOM 731 C C . ARG A 1 96 ? 15.310 -3.687 6.865 1.00 88.88 96 ARG A C 1
ATOM 733 O O . ARG A 1 96 ? 14.396 -4.058 6.132 1.00 88.88 96 ARG A O 1
ATOM 740 N N . GLU A 1 97 ? 16.452 -3.178 6.416 1.00 89.69 97 GLU A N 1
ATOM 741 C CA . GLU A 1 97 ? 16.822 -3.073 5.004 1.00 89.69 97 GLU A CA 1
ATOM 742 C C . GLU A 1 97 ? 15.802 -2.350 4.110 1.00 89.69 97 GLU A C 1
ATOM 744 O O . GLU A 1 97 ? 15.613 -2.745 2.950 1.00 89.69 97 GLU A O 1
ATOM 749 N N . TRP A 1 98 ? 15.154 -1.301 4.631 1.00 93.75 98 TRP A N 1
ATOM 750 C CA . TRP A 1 98 ? 14.304 -0.452 3.804 1.00 93.75 98 TRP A CA 1
ATOM 751 C C . TRP A 1 98 ? 15.111 0.096 2.633 1.00 93.75 98 TRP A C 1
ATOM 753 O O . TRP A 1 98 ? 16.167 0.698 2.821 1.00 93.75 98 TRP A O 1
ATOM 763 N N . ARG A 1 99 ? 14.642 -0.162 1.414 1.00 92.56 99 ARG A N 1
ATOM 764 C CA . ARG A 1 99 ? 15.279 0.318 0.191 1.00 92.56 99 ARG A CA 1
ATOM 765 C C . ARG A 1 99 ? 14.294 0.385 -0.959 1.00 92.56 99 ARG A C 1
ATOM 767 O O . ARG A 1 99 ? 13.390 -0.442 -1.096 1.00 92.56 99 ARG A O 1
ATOM 774 N N . VAL A 1 100 ? 14.554 1.315 -1.865 1.00 90.19 100 VAL A N 1
ATOM 775 C CA . VAL A 1 100 ? 13.876 1.368 -3.156 1.00 90.19 100 VAL A CA 1
ATOM 776 C C . VAL A 1 100 ? 14.529 0.355 -4.095 1.00 90.19 100 VAL A C 1
ATOM 778 O O . VAL A 1 100 ? 15.711 0.449 -4.433 1.00 90.19 100 VAL A O 1
ATOM 781 N N . ILE A 1 101 ? 13.763 -0.641 -4.536 1.00 85.50 101 ILE A N 1
ATOM 782 C CA . ILE A 1 101 ? 14.190 -1.543 -5.595 1.00 85.50 101 ILE A CA 1
ATOM 783 C C . ILE A 1 101 ? 13.956 -0.868 -6.940 1.00 85.50 101 ILE A C 1
ATOM 785 O O . ILE A 1 101 ? 12.848 -0.795 -7.470 1.00 85.50 101 ILE A O 1
ATOM 789 N N . GLU A 1 102 ? 15.074 -0.557 -7.571 1.00 71.06 102 GLU A N 1
ATOM 790 C CA . GLU A 1 102 ? 15.238 -0.142 -8.960 1.00 71.06 102 GLU A CA 1
ATOM 791 C C . GLU A 1 102 ? 14.865 -1.220 -10.009 1.00 71.06 102 GLU A C 1
ATOM 793 O O . GLU A 1 102 ? 15.402 -1.285 -11.120 1.00 71.06 102 GLU A O 1
ATOM 798 N N . SER A 1 103 ? 13.952 -2.121 -9.661 1.00 65.31 103 SER A N 1
ATOM 799 C CA . SER A 1 103 ? 13.470 -3.181 -10.533 1.00 65.31 103 SER A CA 1
ATOM 800 C C . SER A 1 103 ? 12.345 -2.669 -11.435 1.00 65.31 103 SER A C 1
ATOM 802 O O . SER A 1 103 ? 11.474 -1.930 -10.998 1.00 65.31 103 SER A O 1
ATOM 804 N N . TYR A 1 104 ? 12.351 -3.053 -12.711 1.00 59.66 104 TYR A N 1
ATOM 805 C CA . TYR A 1 104 ? 11.315 -2.692 -13.667 1.00 59.66 104 TYR A CA 1
ATOM 806 C C . TYR A 1 104 ? 9.950 -3.277 -13.265 1.00 59.66 104 TYR A C 1
ATOM 808 O O . TYR A 1 104 ? 9.765 -4.495 -13.208 1.00 59.66 104 TYR A O 1
ATOM 816 N N . THR A 1 105 ? 9.001 -2.376 -13.015 1.00 66.12 105 THR A N 1
ATOM 817 C CA . THR A 1 105 ? 7.631 -2.673 -12.572 1.00 66.12 105 THR A CA 1
ATOM 818 C C . THR A 1 105 ? 6.609 -2.540 -13.707 1.00 66.12 105 THR A C 1
ATOM 820 O O . THR A 1 105 ? 5.501 -3.052 -13.606 1.00 66.12 105 THR A O 1
ATOM 823 N N . GLY A 1 106 ? 6.980 -1.870 -14.806 1.00 66.06 106 GLY A N 1
ATOM 824 C CA . GLY A 1 106 ? 6.035 -1.413 -15.828 1.00 66.06 106 GLY A CA 1
ATOM 825 C C . GLY A 1 106 ? 5.372 -0.071 -15.524 1.00 66.06 106 GLY A C 1
ATOM 826 O O . GLY A 1 106 ? 4.743 0.463 -16.434 1.00 66.06 106 GLY A O 1
ATOM 827 N N . SER A 1 107 ? 5.585 0.468 -14.320 1.00 81.06 107 SER A N 1
ATOM 828 C CA . SER A 1 107 ? 5.129 1.771 -13.831 1.00 81.06 107 SER A CA 1
ATOM 829 C C . SER A 1 107 ? 6.291 2.770 -13.754 1.00 81.06 107 SER A C 1
ATOM 831 O O . SER A 1 107 ? 7.462 2.375 -13.747 1.00 81.06 107 SER A O 1
ATOM 833 N N . ASP A 1 108 ? 5.956 4.057 -13.678 1.00 85.25 108 ASP A N 1
ATOM 834 C CA . ASP A 1 108 ? 6.897 5.125 -13.324 1.00 85.25 108 ASP A CA 1
ATOM 835 C C . ASP A 1 108 ? 7.257 5.069 -11.816 1.00 85.25 108 ASP A C 1
ATOM 837 O O . ASP A 1 108 ? 8.322 5.541 -11.411 1.00 85.25 108 ASP A O 1
ATOM 841 N N . HIS A 1 109 ? 6.443 4.385 -10.996 1.00 89.81 109 HIS A N 1
ATOM 842 C CA . HIS A 1 109 ? 6.756 4.069 -9.596 1.00 89.81 109 HIS A CA 1
ATOM 843 C C . HIS A 1 109 ? 7.747 2.898 -9.464 1.00 89.81 109 HIS A C 1
ATOM 845 O O . HIS A 1 109 ? 7.666 1.879 -10.169 1.00 89.81 109 HIS A O 1
ATOM 851 N N . GLN A 1 110 ? 8.671 3.037 -8.518 1.00 88.81 110 GLN A N 1
ATOM 852 C CA . GLN A 1 110 ? 9.642 2.039 -8.085 1.00 88.81 110 GLN A CA 1
ATOM 853 C C . GLN A 1 110 ? 9.088 1.251 -6.892 1.00 88.81 110 GLN A C 1
ATOM 855 O O . GLN A 1 110 ? 8.306 1.767 -6.098 1.00 88.81 110 GLN A O 1
ATOM 860 N N . TYR A 1 111 ? 9.499 -0.009 -6.741 1.00 90.44 111 TYR A N 1
ATOM 861 C CA . TYR A 1 111 ? 9.091 -0.788 -5.571 1.00 90.44 111 TYR A CA 1
ATOM 862 C C . TYR A 1 111 ? 9.884 -0.371 -4.341 1.00 90.44 111 TYR A C 1
ATOM 864 O O . TYR A 1 111 ? 11.093 -0.184 -4.420 1.00 90.44 111 TYR A O 1
ATOM 872 N N . ILE A 1 112 ? 9.220 -0.326 -3.195 1.00 92.75 112 ILE A N 1
ATOM 873 C CA . ILE A 1 112 ? 9.857 -0.254 -1.883 1.00 92.75 112 ILE A CA 1
ATOM 874 C C . ILE A 1 112 ? 9.868 -1.668 -1.300 1.00 92.75 112 ILE A C 1
ATOM 876 O O . ILE A 1 112 ? 8.871 -2.387 -1.394 1.00 92.75 112 ILE A O 1
ATOM 880 N N . ILE A 1 113 ? 10.997 -2.082 -0.727 1.00 93.12 113 ILE A N 1
ATOM 881 C CA . ILE A 1 113 ? 11.106 -3.324 0.040 1.00 93.12 113 ILE A CA 1
ATOM 882 C C . ILE A 1 113 ? 11.722 -3.033 1.399 1.00 93.12 113 ILE A C 1
ATOM 884 O O . ILE A 1 113 ? 12.634 -2.220 1.514 1.00 93.12 113 ILE A O 1
ATOM 888 N N . PHE A 1 114 ? 11.236 -3.735 2.408 1.00 93.69 114 PHE A N 1
ATOM 889 C CA . PHE A 1 114 ? 11.827 -3.830 3.731 1.00 93.69 114 PHE A CA 1
ATOM 890 C C . PHE A 1 114 ? 11.444 -5.192 4.308 1.00 93.69 114 PHE A C 1
ATOM 892 O O . PHE A 1 114 ? 10.441 -5.790 3.908 1.00 93.69 114 PHE A O 1
ATOM 899 N N . ASN A 1 115 ? 12.246 -5.678 5.245 1.00 92.31 115 ASN A N 1
ATOM 900 C CA . ASN A 1 115 ? 11.999 -6.926 5.948 1.00 92.31 115 ASN A CA 1
ATOM 901 C C . ASN A 1 115 ? 11.436 -6.600 7.327 1.00 92.31 115 ASN A C 1
ATOM 903 O O . ASN A 1 115 ? 11.927 -5.693 7.994 1.00 92.31 115 ASN A O 1
ATOM 907 N N . VAL A 1 116 ? 10.434 -7.354 7.765 1.00 91.38 116 VAL A N 1
ATOM 908 C CA . VAL A 1 116 ? 9.927 -7.281 9.136 1.00 91.38 116 VAL A CA 1
ATOM 909 C C . VAL A 1 116 ? 10.435 -8.520 9.854 1.00 91.38 116 VAL A C 1
ATOM 911 O O . VAL A 1 116 ? 10.017 -9.630 9.531 1.00 91.38 116 VAL A O 1
ATOM 914 N N . THR A 1 117 ? 11.375 -8.352 10.780 1.00 84.81 117 THR A N 1
ATOM 915 C CA . THR A 1 117 ? 11.895 -9.474 11.558 1.00 84.81 117 THR A CA 1
ATOM 916 C C . THR A 1 117 ? 10.901 -9.857 12.650 1.00 84.81 117 THR A C 1
ATOM 918 O O . THR A 1 117 ? 10.355 -9.023 13.382 1.00 84.81 117 THR A O 1
ATOM 921 N N . GLU A 1 118 ? 10.635 -11.151 12.763 1.00 66.81 118 GLU A N 1
ATOM 922 C CA . GLU A 1 118 ? 10.035 -11.721 13.960 1.00 66.81 118 GLU A CA 1
ATOM 923 C C . GLU A 1 118 ? 11.166 -11.923 14.963 1.00 66.81 118 GLU A C 1
ATOM 925 O O . GLU A 1 118 ? 12.119 -12.655 14.705 1.00 66.81 118 GLU A O 1
ATOM 930 N N . VAL A 1 119 ? 11.109 -11.214 16.088 1.00 57.66 119 VAL A N 1
ATOM 931 C CA . VAL A 1 119 ? 11.926 -11.601 17.240 1.00 57.66 119 VAL A CA 1
ATOM 932 C C . VAL A 1 119 ? 11.417 -12.985 17.658 1.00 57.66 119 VAL A C 1
ATOM 934 O O . VAL A 1 119 ? 10.193 -13.137 17.731 1.00 57.66 119 VAL A O 1
ATOM 937 N N . PRO A 1 120 ? 12.280 -13.991 17.905 1.00 44.06 120 PRO A N 1
ATOM 938 C CA . PRO A 1 120 ? 11.829 -15.249 18.475 1.00 44.06 120 PRO A CA 1
ATOM 939 C C . PRO A 1 120 ? 11.146 -14.929 19.801 1.00 44.06 120 PRO A C 1
ATOM 941 O O . PRO A 1 120 ? 11.756 -14.454 20.757 1.00 44.06 120 PRO A O 1
ATOM 944 N N . TYR A 1 121 ? 9.834 -15.097 19.791 1.00 38.72 121 TYR A N 1
ATOM 945 C CA . TYR A 1 121 ? 8.959 -14.799 20.900 1.00 38.72 121 TYR A CA 1
ATOM 946 C C . TYR A 1 121 ? 9.297 -15.794 22.017 1.00 38.72 121 TYR A C 1
ATOM 948 O O . TYR A 1 121 ? 9.044 -16.990 21.873 1.00 38.72 121 TYR A O 1
ATOM 956 N N . ALA A 1 122 ? 9.861 -15.332 23.136 1.00 40.62 122 ALA A N 1
ATOM 957 C CA . ALA A 1 122 ? 9.582 -16.021 24.391 1.00 40.62 122 ALA A CA 1
ATOM 958 C C . ALA A 1 122 ? 8.053 -15.954 24.557 1.00 40.62 122 ALA A C 1
ATOM 960 O O . ALA A 1 122 ? 7.508 -14.861 24.399 1.00 40.62 122 ALA A O 1
ATOM 961 N N . PRO A 1 123 ? 7.337 -17.070 24.787 1.00 39.75 123 PRO A N 1
ATOM 962 C CA . PRO A 1 123 ? 5.882 -17.086 24.808 1.00 39.75 123 PRO A CA 1
ATOM 963 C C . PRO A 1 123 ? 5.344 -16.401 26.064 1.00 39.75 123 PRO A C 1
ATOM 965 O O . PRO A 1 123 ? 4.828 -17.038 26.971 1.00 39.75 123 PRO A O 1
ATOM 968 N N . CYS A 1 124 ? 5.423 -15.076 26.109 1.00 36.22 124 CYS A N 1
ATOM 969 C CA . CYS A 1 124 ? 4.593 -14.259 26.970 1.00 36.22 124 CYS A CA 1
ATOM 970 C C . CYS A 1 124 ? 3.295 -13.984 26.212 1.00 36.22 124 CYS A C 1
ATOM 972 O O . CYS A 1 124 ? 3.164 -12.977 25.534 1.00 36.22 124 CYS A O 1
ATOM 974 N N . CYS A 1 125 ? 2.365 -14.939 26.283 1.00 35.38 125 CYS A N 1
ATOM 975 C CA . CYS A 1 125 ? 0.962 -14.813 25.885 1.00 35.38 125 CYS A CA 1
ATOM 976 C C . CYS A 1 125 ? 0.749 -14.278 24.460 1.00 35.38 125 CYS A C 1
ATOM 978 O O . CYS A 1 125 ? 0.858 -13.081 24.204 1.00 35.38 125 CYS A O 1
ATOM 980 N N . SER A 1 126 ? 0.357 -15.148 23.529 1.00 39.03 126 SER A N 1
ATOM 981 C CA . SER A 1 126 ? -0.282 -14.716 22.287 1.00 39.03 126 SER A CA 1
ATOM 982 C C . SER A 1 126 ? -1.360 -13.682 22.621 1.00 39.03 126 SER A C 1
ATOM 984 O O . SER A 1 126 ? -2.431 -14.044 23.114 1.00 39.03 126 SER A O 1
ATOM 986 N N . ARG A 1 127 ? -1.094 -12.394 22.377 1.00 46.69 127 ARG A N 1
ATOM 987 C CA . ARG A 1 127 ? -2.156 -11.397 22.312 1.00 46.69 127 ARG A CA 1
ATOM 988 C C . ARG A 1 127 ? -2.911 -11.721 21.036 1.00 46.69 127 ARG A C 1
ATOM 990 O O . ARG A 1 127 ? -2.618 -11.184 19.972 1.00 46.69 127 ARG A O 1
ATOM 997 N N . VAL A 1 128 ? -3.822 -12.686 21.136 1.00 46.31 128 VAL A N 1
ATOM 998 C CA . VAL A 1 128 ? -4.957 -12.794 20.233 1.00 46.31 128 VAL A CA 1
ATOM 999 C C . VAL A 1 128 ? -5.532 -11.387 20.232 1.00 46.31 128 VAL A C 1
ATOM 1001 O O . VAL A 1 128 ? -6.027 -10.943 21.267 1.00 46.31 128 VAL A O 1
ATOM 1004 N N . SER A 1 129 ? -5.332 -10.633 19.145 1.00 51.81 129 SER A N 1
ATOM 1005 C CA . SER A 1 129 ? -5.969 -9.326 19.017 1.00 51.81 129 SER A CA 1
ATOM 1006 C C . SER A 1 129 ? -7.442 -9.557 19.327 1.00 51.81 129 SER A C 1
ATOM 1008 O O . SER A 1 129 ? -8.019 -10.474 18.722 1.00 51.81 129 SER A O 1
ATOM 1010 N N . PRO A 1 130 ? -8.021 -8.831 20.297 1.00 55.75 130 PRO A N 1
ATOM 1011 C CA . PRO A 1 130 ? -9.389 -9.084 20.692 1.00 55.75 130 PRO A CA 1
ATOM 1012 C C . PRO A 1 130 ? -10.262 -9.012 19.434 1.00 55.75 130 PRO A C 1
ATOM 1014 O O . PRO A 1 130 ? -9.981 -8.219 18.524 1.00 55.75 130 PRO A O 1
ATOM 1017 N N . PRO A 1 131 ? -11.247 -9.908 19.301 1.00 64.88 131 PRO A N 1
ATOM 1018 C CA . PRO A 1 131 ? -12.088 -9.954 18.118 1.00 64.88 131 PRO A CA 1
ATOM 1019 C C . PRO A 1 131 ? -12.685 -8.558 17.869 1.00 64.88 131 PRO A C 1
ATOM 1021 O O . PRO A 1 131 ? -13.262 -7.941 18.758 1.00 64.88 131 PRO A O 1
ATOM 1024 N N . ARG A 1 132 ? -12.452 -8.012 16.666 1.00 77.50 132 ARG A N 1
ATOM 1025 C CA . ARG A 1 132 ? -12.838 -6.635 16.313 1.00 77.50 132 ARG A CA 1
ATOM 1026 C C . ARG A 1 132 ? -14.199 -6.627 15.631 1.00 77.50 132 ARG A C 1
ATOM 1028 O O . ARG A 1 132 ? -14.391 -7.343 14.642 1.00 77.50 132 ARG A O 1
ATOM 1035 N N . TRP A 1 133 ? -15.086 -5.740 16.072 1.00 87.00 133 TRP A N 1
ATOM 1036 C CA . TRP A 1 133 ? -16.372 -5.490 15.424 1.00 87.00 133 TRP A CA 1
ATOM 1037 C C . TRP A 1 133 ? -16.199 -4.953 13.998 1.00 87.00 133 TRP A C 1
ATOM 1039 O O . TRP A 1 133 ? -15.300 -4.161 13.685 1.00 87.00 133 TRP A O 1
ATOM 1049 N N . ASN A 1 134 ? -17.061 -5.398 13.089 1.00 86.62 134 ASN A N 1
ATOM 1050 C CA . ASN A 1 134 ? -17.076 -4.921 11.718 1.00 86.62 134 ASN A CA 1
ATOM 1051 C C . ASN A 1 134 ? -18.004 -3.709 11.562 1.00 86.62 134 ASN A C 1
ATOM 1053 O O . ASN A 1 134 ? -19.147 -3.853 11.137 1.00 86.62 134 ASN A O 1
ATOM 1057 N N . VAL A 1 135 ? -17.473 -2.515 11.832 1.00 86.88 135 VAL A N 1
ATOM 1058 C CA . VAL A 1 135 ? -18.213 -1.236 11.798 1.00 86.88 135 VAL A CA 1
ATOM 1059 C C . VAL A 1 135 ? -18.909 -0.960 10.457 1.00 86.88 135 VAL A C 1
ATOM 1061 O O . VAL A 1 135 ? -19.947 -0.309 10.421 1.00 86.88 135 VAL A O 1
ATOM 1064 N N . SER A 1 136 ? -18.410 -1.502 9.338 1.00 82.81 136 SER A N 1
ATOM 1065 C CA . SER A 1 136 ? -19.083 -1.339 8.038 1.00 82.81 136 SER A CA 1
ATOM 1066 C C . SER A 1 136 ? -20.418 -2.082 7.930 1.00 82.81 136 SER A C 1
ATOM 1068 O O . SER A 1 136 ? -21.173 -1.832 6.995 1.00 82.81 136 SER A O 1
ATOM 1070 N N . LYS A 1 137 ? -20.700 -3.002 8.859 1.00 86.31 137 LYS A N 1
ATOM 1071 C CA . LYS A 1 137 ? -21.953 -3.757 8.967 1.00 86.31 137 LYS A CA 1
ATOM 1072 C C . LYS A 1 137 ? -22.792 -3.331 10.177 1.00 86.31 137 LYS A C 1
ATOM 1074 O O . LYS A 1 137 ? -23.624 -4.111 10.619 1.00 86.31 137 LYS A O 1
ATOM 1079 N N . LEU A 1 138 ? -22.554 -2.134 10.712 1.00 92.00 138 LEU A N 1
ATOM 1080 C CA . LEU A 1 138 ? -23.300 -1.599 11.846 1.00 92.00 138 LEU A CA 1
ATOM 1081 C C . LEU A 1 138 ? -24.790 -1.435 11.518 1.00 92.00 138 LEU A C 1
ATOM 1083 O O . LEU A 1 138 ? -25.153 -0.632 10.655 1.00 92.00 138 LEU A O 1
ATOM 1087 N N . ASP A 1 139 ? -25.642 -2.124 12.275 1.00 92.19 139 ASP A N 1
ATOM 1088 C CA . ASP A 1 139 ? -27.072 -1.836 12.341 1.00 92.19 139 ASP A CA 1
ATOM 1089 C C . ASP A 1 139 ? -27.335 -0.742 13.384 1.00 92.19 139 ASP A C 1
ATOM 1091 O O . ASP A 1 139 ? -27.381 -0.974 14.595 1.00 92.19 139 ASP A O 1
ATOM 1095 N N . LYS A 1 140 ? -27.517 0.487 12.894 1.00 92.44 140 LYS A N 1
ATOM 1096 C CA . LYS A 1 140 ? -27.772 1.661 13.738 1.00 92.44 140 LYS A CA 1
ATOM 1097 C C . LYS A 1 140 ? -29.056 1.528 14.560 1.00 92.44 140 LYS A C 1
ATOM 1099 O O . LYS A 1 140 ? -29.110 2.062 15.661 1.00 92.44 140 LYS A O 1
ATOM 1104 N N . THR A 1 141 ? -30.082 0.857 14.035 1.00 93.25 141 THR A N 1
ATOM 1105 C CA . THR A 1 141 ? -31.386 0.759 14.710 1.00 93.25 141 THR A CA 1
ATOM 1106 C C . THR A 1 141 ? -31.295 -0.137 15.936 1.00 93.25 141 THR A C 1
ATOM 1108 O O . THR A 1 141 ? -31.751 0.244 17.013 1.00 93.25 141 THR A O 1
ATOM 1111 N N . GLN A 1 142 ? -30.604 -1.270 15.796 1.00 91.25 142 GLN A N 1
ATOM 1112 C CA . GLN A 1 142 ? -30.348 -2.184 16.902 1.00 91.25 142 GLN A CA 1
ATOM 1113 C C . GLN A 1 142 ? -29.450 -1.540 17.957 1.00 91.25 142 GLN A C 1
ATOM 1115 O O . GLN A 1 142 ? -29.802 -1.566 19.134 1.00 91.25 142 GLN A O 1
ATOM 1120 N N . LEU A 1 143 ? -28.366 -0.870 17.540 1.00 92.81 143 LEU A N 1
ATOM 1121 C CA . LEU A 1 143 ? -27.481 -0.149 18.459 1.00 92.81 143 LEU A CA 1
ATOM 1122 C C . LEU A 1 143 ? -28.256 0.868 19.315 1.00 92.81 143 LEU A C 1
ATOM 1124 O O . LEU A 1 143 ? -28.141 0.855 20.538 1.00 92.81 143 LEU A O 1
ATOM 1128 N N . ILE A 1 144 ? -29.063 1.726 18.679 1.00 92.56 144 ILE A N 1
ATOM 1129 C CA . ILE A 1 144 ? -29.854 2.746 19.381 1.00 92.56 144 ILE A CA 1
ATOM 1130 C C . ILE A 1 144 ? -30.836 2.080 20.348 1.00 92.56 144 ILE A C 1
ATOM 1132 O O . ILE A 1 144 ? -30.905 2.484 21.502 1.00 92.56 144 ILE A O 1
ATOM 1136 N N . SER A 1 145 ? -31.547 1.035 19.911 1.00 92.69 145 SER A N 1
ATOM 1137 C CA . SER A 1 145 ? -32.538 0.351 20.750 1.00 92.69 145 SER A CA 1
ATOM 1138 C C . SER A 1 145 ? -31.944 -0.204 22.051 1.00 92.69 145 SER A C 1
ATOM 1140 O O . SER A 1 145 ? -32.515 0.013 23.120 1.00 92.69 145 SER A O 1
ATOM 1142 N N . VAL A 1 146 ? -30.769 -0.840 21.981 1.00 91.56 146 VAL A N 1
ATOM 1143 C CA . VAL A 1 146 ? -30.077 -1.414 23.146 1.00 91.56 146 VAL A CA 1
ATOM 1144 C C . VAL A 1 146 ? -29.559 -0.315 24.073 1.00 91.56 146 VAL A C 1
ATOM 1146 O O . VAL A 1 146 ? -29.793 -0.376 25.279 1.00 91.56 146 VAL A O 1
ATOM 1149 N N . VAL A 1 147 ? -28.928 0.729 23.523 1.00 92.00 147 VAL A N 1
ATOM 1150 C CA . VAL A 1 147 ? -28.423 1.857 24.322 1.00 92.00 147 VAL A CA 1
ATOM 1151 C C . VAL A 1 147 ? -29.568 2.575 25.035 1.00 92.00 147 VAL A C 1
ATOM 1153 O O . VAL A 1 147 ? -29.480 2.806 26.237 1.00 92.00 147 VAL A O 1
ATOM 1156 N N . THR A 1 148 ? -30.664 2.884 24.336 1.00 91.12 148 THR A N 1
ATOM 1157 C CA . THR A 1 148 ? -31.821 3.570 24.932 1.00 91.12 148 THR A CA 1
ATOM 1158 C C . THR A 1 148 ? -32.495 2.721 26.013 1.00 91.12 148 THR A C 1
ATOM 1160 O O . THR A 1 148 ? -32.898 3.264 27.039 1.00 91.12 148 THR A O 1
ATOM 1163 N N . ALA A 1 149 ? -32.584 1.399 25.831 1.00 89.50 149 ALA A N 1
ATOM 1164 C CA . ALA A 1 149 ? -33.158 0.504 26.836 1.00 89.50 149 ALA A CA 1
ATOM 1165 C C . ALA A 1 149 ? -32.291 0.393 28.106 1.00 89.50 149 ALA A C 1
ATOM 1167 O O . ALA A 1 149 ? -32.827 0.337 29.212 1.00 89.50 149 ALA A O 1
ATOM 1168 N N . GLY A 1 150 ? -30.961 0.378 27.967 1.00 84.31 150 GLY A N 1
ATOM 1169 C CA . GLY A 1 150 ? -30.035 0.199 29.090 1.00 84.31 150 GLY A CA 1
ATOM 1170 C C . GLY A 1 150 ? -29.533 1.486 29.751 1.00 84.31 150 GLY A C 1
ATOM 1171 O O . GLY A 1 150 ? -28.926 1.419 30.819 1.00 84.31 150 GLY A O 1
ATOM 1172 N N . GLN A 1 151 ? -29.791 2.662 29.170 1.00 85.56 151 GLN A N 1
ATOM 1173 C CA . GLN A 1 151 ? -29.242 3.941 29.642 1.00 85.56 151 GLN A CA 1
ATOM 1174 C C . GLN A 1 151 ? -29.583 4.250 31.109 1.00 85.56 151 GLN A C 1
ATOM 1176 O O . GLN A 1 151 ? -28.720 4.698 31.862 1.00 85.56 151 GLN A O 1
ATOM 1181 N N . ASN A 1 152 ? -30.813 3.956 31.539 1.00 82.88 152 ASN A N 1
ATOM 1182 C CA . ASN A 1 152 ? -31.249 4.191 32.921 1.00 82.88 152 ASN A CA 1
ATOM 1183 C C . ASN A 1 152 ? -30.543 3.271 33.929 1.00 82.88 152 ASN A C 1
ATOM 1185 O O . ASN A 1 152 ? -30.334 3.653 35.076 1.00 82.88 152 ASN A O 1
ATOM 1189 N N . ILE A 1 153 ? -30.159 2.068 33.497 1.00 79.44 153 ILE A N 1
ATOM 1190 C CA . ILE A 1 153 ? -29.426 1.102 34.323 1.00 79.44 153 ILE A CA 1
ATOM 1191 C C . ILE A 1 153 ? -27.955 1.521 34.421 1.00 79.44 153 ILE A C 1
ATOM 1193 O O . ILE A 1 153 ? -27.365 1.447 35.495 1.00 79.44 153 ILE A O 1
ATOM 1197 N N . ALA A 1 154 ? -27.372 2.009 33.323 1.00 76.25 154 ALA A N 1
ATOM 1198 C CA . ALA A 1 154 ? -25.984 2.463 33.295 1.00 76.25 154 ALA A CA 1
ATOM 1199 C C . ALA A 1 154 ? -25.739 3.717 34.149 1.00 76.25 154 ALA A C 1
ATOM 1201 O O . ALA A 1 154 ? -24.687 3.837 34.770 1.00 76.25 154 ALA A O 1
ATOM 1202 N N . LEU A 1 155 ? -26.717 4.624 34.209 1.00 76.94 155 LEU A N 1
ATOM 1203 C CA . LEU A 1 155 ? -26.630 5.889 34.948 1.00 76.94 155 LEU A CA 1
ATOM 1204 C C . LEU A 1 155 ? -27.215 5.822 36.366 1.00 76.94 155 LEU A C 1
ATOM 1206 O O . LEU A 1 155 ? -27.276 6.844 37.044 1.00 76.94 155 LEU A O 1
ATOM 1210 N N . SER A 1 156 ? -27.664 4.650 36.825 1.00 79.81 156 SER A N 1
ATOM 1211 C CA . SER A 1 156 ? -28.212 4.507 38.175 1.00 79.81 156 SER A CA 1
ATOM 1212 C C . SER A 1 156 ? -27.131 4.807 39.222 1.00 79.81 156 SER A C 1
ATOM 1214 O O . SER A 1 156 ? -26.075 4.161 39.205 1.00 79.81 156 SER A O 1
ATOM 1216 N N . GLU A 1 157 ? -27.410 5.712 40.157 1.00 70.94 157 GLU A N 1
ATOM 1217 C CA . GLU A 1 157 ? -26.513 6.015 41.274 1.00 70.94 157 GLU A CA 1
ATOM 1218 C C . GLU A 1 157 ? -26.322 4.786 42.176 1.00 70.94 157 GLU A C 1
ATOM 1220 O O . GLU A 1 157 ? -27.269 4.041 42.438 1.00 70.94 157 GLU A O 1
ATOM 1225 N N . CYS A 1 158 ? -25.094 4.556 42.656 1.00 66.06 158 CYS A N 1
ATOM 1226 C CA . CYS A 1 158 ? -24.861 3.623 43.754 1.00 66.06 158 CYS A CA 1
ATOM 1227 C C . CYS A 1 158 ? -24.697 4.395 45.067 1.00 66.06 158 CYS A C 1
ATOM 1229 O O . CYS A 1 158 ? -23.916 5.343 45.181 1.00 66.06 158 CYS A O 1
ATOM 1231 N N . GLU A 1 159 ? -25.471 3.997 46.075 1.00 67.75 159 GLU A N 1
ATOM 1232 C CA . GLU A 1 159 ? -25.480 4.660 47.382 1.00 67.75 159 GLU A CA 1
ATOM 1233 C C . GLU A 1 159 ? -24.277 4.261 48.250 1.00 67.75 159 GLU A C 1
ATOM 1235 O O . GLU A 1 159 ? -23.945 4.961 49.206 1.00 67.75 159 GLU A O 1
ATOM 1240 N N . CYS A 1 160 ? -23.580 3.178 47.897 1.00 61.69 160 CYS A N 1
ATOM 1241 C CA . CYS A 1 160 ? -22.399 2.696 48.600 1.00 61.69 160 CYS A CA 1
ATOM 1242 C C . CYS A 1 160 ? -21.091 3.214 47.981 1.00 61.69 160 CYS A C 1
ATOM 1244 O O . CYS A 1 160 ? -21.002 3.437 46.774 1.00 61.69 160 CYS A O 1
ATOM 1246 N N . GLY A 1 161 ? -20.081 3.374 48.837 1.00 66.69 161 GLY A N 1
ATOM 1247 C CA . GLY A 1 161 ? -18.714 3.714 48.451 1.00 66.69 161 GLY A CA 1
ATOM 1248 C C . GLY A 1 161 ? -18.375 5.204 48.479 1.00 66.69 161 GLY A C 1
ATOM 1249 O O . GLY A 1 161 ? -19.239 6.076 48.611 1.00 66.69 161 GLY A O 1
ATOM 1250 N N . ASN A 1 162 ? -17.080 5.488 48.395 1.00 80.56 162 ASN A N 1
ATOM 1251 C CA . ASN A 1 162 ? -16.553 6.841 48.188 1.00 80.56 162 ASN A CA 1
ATOM 1252 C C . ASN A 1 162 ? -16.820 7.314 46.738 1.00 80.56 162 ASN A C 1
ATOM 1254 O O . ASN A 1 162 ? -17.180 6.521 45.874 1.00 80.56 162 ASN A O 1
ATOM 1258 N N . GLU A 1 163 ? -16.678 8.613 46.446 1.00 81.00 163 GLU A N 1
ATOM 1259 C CA . GLU A 1 163 ? -16.962 9.165 45.101 1.00 81.00 163 GLU A CA 1
ATOM 1260 C C . GLU A 1 163 ? -16.187 8.460 43.973 1.00 81.00 163 GLU A C 1
ATOM 1262 O O . GLU A 1 163 ? -16.706 8.316 42.866 1.00 81.00 163 GLU A O 1
ATOM 1267 N N . GLN A 1 164 ? -14.980 7.972 44.270 1.00 81.19 164 GLN A N 1
ATOM 1268 C CA . GLN A 1 164 ? -14.138 7.224 43.339 1.00 81.19 164 GLN A CA 1
ATOM 1269 C C . GLN A 1 164 ? -14.777 5.876 42.962 1.00 81.19 164 GLN A C 1
ATOM 1271 O O . GLN A 1 164 ? -14.958 5.586 41.782 1.00 81.19 164 GLN A O 1
ATOM 1276 N N . GLU A 1 165 ? -15.187 5.087 43.957 1.00 81.19 165 GLU A N 1
ATOM 1277 C CA . GLU A 1 165 ? -15.857 3.793 43.769 1.00 81.19 165 GLU A CA 1
ATOM 1278 C C . GLU A 1 165 ? -17.183 3.949 43.013 1.00 81.19 165 GLU A C 1
ATOM 1280 O O . GLU A 1 165 ? -17.512 3.143 42.142 1.00 81.19 165 GLU A O 1
ATOM 1285 N N . LYS A 1 166 ? -17.927 5.031 43.275 1.00 81.25 166 LYS A N 1
ATOM 1286 C CA . LYS A 1 166 ? -19.168 5.333 42.544 1.00 81.25 166 LYS A CA 1
ATOM 1287 C C . LYS A 1 166 ? -18.914 5.589 41.061 1.00 81.25 166 LYS A C 1
ATOM 1289 O O . LYS A 1 166 ? -19.658 5.095 40.211 1.00 81.25 166 LYS A O 1
ATOM 1294 N N . ALA A 1 167 ? -17.861 6.341 40.744 1.00 84.00 167 ALA A N 1
ATOM 1295 C CA . ALA A 1 167 ? -17.471 6.603 39.365 1.00 84.00 167 ALA A CA 1
ATOM 1296 C C . ALA A 1 167 ? -17.043 5.314 38.644 1.00 84.00 167 ALA A C 1
ATOM 1298 O O . ALA A 1 167 ? -17.448 5.093 37.502 1.00 84.00 167 ALA A O 1
ATOM 1299 N N . GLU A 1 168 ? -16.288 4.440 39.312 1.00 86.25 168 GLU A N 1
ATOM 1300 C CA . GLU A 1 168 ? -15.857 3.150 38.757 1.00 86.25 168 GLU A CA 1
ATOM 1301 C C . GLU A 1 168 ? -17.048 2.248 38.403 1.00 86.25 168 GLU A C 1
ATOM 1303 O O . GLU A 1 168 ? -17.104 1.713 37.294 1.00 86.25 168 GLU A O 1
ATOM 1308 N N . VAL A 1 169 ? -18.052 2.160 39.282 1.00 86.38 169 VAL A N 1
ATOM 1309 C CA . VAL A 1 169 ? -19.270 1.364 39.043 1.00 86.38 169 VAL A CA 1
ATOM 1310 C C . VAL A 1 169 ? -20.080 1.894 37.854 1.00 86.38 169 VAL A C 1
ATOM 1312 O O . VAL A 1 169 ? -20.595 1.112 37.053 1.00 86.38 169 VAL A O 1
ATOM 1315 N N . ILE A 1 170 ? -20.202 3.217 37.705 1.00 86.94 170 ILE A N 1
ATOM 1316 C CA . ILE A 1 170 ? -20.900 3.819 36.555 1.00 86.94 170 ILE A CA 1
ATOM 1317 C C . ILE A 1 170 ? -20.150 3.507 35.255 1.00 86.94 170 ILE A C 1
ATOM 1319 O O . ILE A 1 170 ? -20.770 3.117 34.262 1.00 86.94 170 ILE A O 1
ATOM 1323 N N . VAL A 1 171 ? -18.820 3.637 35.260 1.00 88.00 171 VAL A N 1
ATOM 1324 C CA . VAL A 1 171 ? -17.981 3.312 34.099 1.00 88.00 171 VAL A CA 1
ATOM 1325 C C . VAL A 1 171 ? -18.135 1.841 33.719 1.00 88.00 171 VAL A C 1
ATOM 1327 O O . VAL A 1 171 ? -18.325 1.540 32.542 1.00 88.00 171 VAL A O 1
ATOM 1330 N N . GLU A 1 172 ? -18.125 0.927 34.688 1.00 88.94 172 GLU A N 1
ATOM 1331 C CA . GLU A 1 172 ? -18.301 -0.504 34.437 1.00 88.94 172 GLU A CA 1
ATOM 1332 C C . GLU A 1 172 ? -19.662 -0.815 33.795 1.00 88.94 172 GLU A C 1
ATOM 1334 O O . GLU A 1 172 ? -19.733 -1.521 32.785 1.00 88.94 172 GLU A O 1
ATOM 1339 N N . LYS A 1 173 ? -20.753 -0.246 34.322 1.00 88.12 173 LYS A N 1
ATOM 1340 C CA . LYS A 1 173 ? -22.097 -0.436 33.754 1.00 88.12 173 LYS A CA 1
ATOM 1341 C C . LYS A 1 173 ? -22.224 0.158 32.350 1.00 88.12 173 LYS A C 1
ATOM 1343 O O . LYS A 1 173 ? -22.839 -0.455 31.477 1.00 88.12 173 LYS A O 1
ATOM 1348 N N . ALA A 1 174 ? -21.631 1.329 32.112 1.00 89.56 174 ALA A N 1
ATOM 1349 C CA . ALA A 1 174 ? -21.612 1.958 30.795 1.00 89.56 174 ALA A CA 1
ATOM 1350 C C . ALA A 1 174 ? -20.818 1.123 29.778 1.00 89.56 174 ALA A C 1
ATOM 1352 O O . ALA A 1 174 ? -21.262 0.942 28.644 1.00 89.56 174 ALA A O 1
ATOM 1353 N N . MET A 1 175 ? -19.675 0.570 30.188 1.00 90.56 175 MET A N 1
ATOM 1354 C CA . MET A 1 175 ? -18.859 -0.302 29.343 1.00 90.56 175 MET A CA 1
ATOM 1355 C C . MET A 1 175 ? -19.589 -1.599 28.981 1.00 90.56 175 MET A C 1
ATOM 1357 O O . MET A 1 175 ? -19.560 -1.988 27.814 1.00 90.56 175 MET A O 1
ATOM 1361 N N . HIS A 1 176 ? -20.295 -2.226 29.929 1.00 90.19 176 HIS A N 1
ATOM 1362 C CA . HIS A 1 176 ? -21.132 -3.399 29.648 1.00 90.19 176 HIS A CA 1
ATOM 1363 C C . HIS A 1 176 ? -22.256 -3.080 28.654 1.00 90.19 176 HIS A C 1
ATOM 1365 O O . HIS A 1 176 ? -22.407 -3.781 27.657 1.00 90.19 176 HIS A O 1
ATOM 1371 N N . LEU A 1 177 ? -22.976 -1.970 28.850 1.00 92.50 177 LEU A N 1
ATOM 1372 C CA . LEU A 1 177 ? -24.028 -1.547 27.922 1.00 92.50 177 LEU A CA 1
ATOM 1373 C C . LEU A 1 177 ? -23.496 -1.331 26.497 1.00 92.50 177 LEU A C 1
ATOM 1375 O O . LEU A 1 177 ? -24.123 -1.741 25.520 1.00 92.50 177 LEU A O 1
ATOM 1379 N N . LEU A 1 178 ? -22.339 -0.677 26.368 1.00 91.38 178 LEU A N 1
ATOM 1380 C CA . LEU A 1 178 ? -21.704 -0.445 25.072 1.00 91.38 178 LEU A CA 1
ATOM 1381 C C . LEU A 1 178 ? -21.241 -1.749 24.421 1.00 91.38 178 LEU A C 1
ATOM 1383 O O . LEU A 1 178 ? -21.364 -1.888 23.202 1.00 91.38 178 LEU A O 1
ATOM 1387 N N . HIS A 1 179 ? -20.729 -2.695 25.209 1.00 90.94 179 HIS A N 1
ATOM 1388 C CA . HIS A 1 179 ? -20.347 -4.013 24.721 1.00 90.94 179 HIS A CA 1
ATOM 1389 C C . HIS A 1 179 ? -21.558 -4.759 24.143 1.00 90.94 179 HIS A C 1
ATOM 1391 O O . HIS A 1 179 ? -21.517 -5.158 22.979 1.00 90.94 179 HIS A O 1
ATOM 1397 N N . ASP A 1 180 ? -22.653 -4.853 24.898 1.00 90.44 180 ASP A N 1
ATOM 1398 C CA . ASP A 1 180 ? -23.883 -5.535 24.475 1.00 90.44 180 ASP A CA 1
ATOM 1399 C C . ASP A 1 180 ? -24.491 -4.878 23.231 1.00 90.44 180 ASP A C 1
ATOM 1401 O O . ASP A 1 180 ? -24.892 -5.547 22.274 1.00 90.44 180 ASP A O 1
ATOM 1405 N N . ALA A 1 181 ? -24.495 -3.543 23.190 1.00 92.12 181 ALA A N 1
ATOM 1406 C CA . ALA A 1 181 ? -24.955 -2.800 22.026 1.00 92.12 181 ALA A CA 1
ATOM 1407 C C . ALA A 1 181 ? -24.091 -3.098 20.786 1.00 92.12 181 ALA A C 1
ATOM 1409 O O . ALA A 1 181 ? -24.624 -3.263 19.684 1.00 92.12 181 ALA A O 1
ATOM 1410 N N . CYS A 1 182 ? -22.767 -3.197 20.940 1.00 90.88 182 CYS A N 1
ATOM 1411 C CA . CYS A 1 182 ? -21.864 -3.565 19.849 1.00 90.88 182 CYS A CA 1
ATOM 1412 C C . CYS A 1 182 ? -22.065 -5.015 19.389 1.00 90.88 182 CYS A C 1
ATOM 1414 O O . CYS A 1 182 ? -22.011 -5.268 18.186 1.00 90.88 182 CYS A O 1
ATOM 1416 N N . GLU A 1 183 ? -22.331 -5.936 20.314 1.00 91.75 183 GLU A N 1
ATOM 1417 C CA . GLU A 1 183 ? -22.528 -7.355 20.017 1.00 91.75 183 GLU A CA 1
ATOM 1418 C C . GLU A 1 183 ? -23.790 -7.634 19.214 1.00 91.75 183 GLU A C 1
ATOM 1420 O O . GLU A 1 183 ? -23.756 -8.397 18.246 1.00 91.75 183 GLU A O 1
ATOM 1425 N N . VAL A 1 184 ? -24.884 -6.957 19.550 1.00 92.38 184 VAL A N 1
ATOM 1426 C CA . VAL A 1 184 ? -26.133 -7.083 18.797 1.00 92.38 184 VAL A CA 1
ATOM 1427 C C . VAL A 1 184 ? -26.027 -6.378 17.440 1.00 92.38 184 VAL A C 1
ATOM 1429 O O . VAL A 1 184 ? -26.480 -6.901 16.424 1.00 92.38 184 VAL A O 1
ATOM 1432 N N . SER A 1 185 ? -25.393 -5.202 17.389 1.00 92.69 185 SER A N 1
ATOM 1433 C CA . SER A 1 185 ? -25.418 -4.346 16.194 1.00 92.69 185 SER A CA 1
ATOM 1434 C C . SER A 1 185 ? -24.345 -4.644 15.143 1.00 92.69 185 SER A C 1
ATOM 1436 O O . SER A 1 185 ? -24.451 -4.145 14.017 1.00 92.69 185 SER A O 1
ATOM 1438 N N . MET A 1 186 ? -23.295 -5.408 15.466 1.00 91.56 186 MET A N 1
ATOM 1439 C CA . MET A 1 186 ? -22.173 -5.655 14.558 1.00 91.56 186 MET A CA 1
ATOM 1440 C C . MET A 1 186 ? -21.665 -7.100 14.633 1.00 91.56 186 MET A C 1
ATOM 1442 O O . MET A 1 186 ? -21.481 -7.643 15.709 1.00 91.56 186 MET A O 1
ATOM 1446 N N . PRO A 1 187 ? -21.309 -7.734 13.501 1.00 88.12 187 PRO A N 1
ATOM 1447 C CA . PRO A 1 187 ? -20.596 -9.008 13.513 1.00 88.12 187 PRO A CA 1
ATOM 1448 C C . PRO A 1 187 ? -19.076 -8.815 13.657 1.00 88.12 187 PRO A C 1
ATOM 1450 O O . PRO A 1 187 ? -18.512 -7.822 13.191 1.00 88.12 187 PRO A O 1
ATOM 1453 N N . MET A 1 188 ? -18.375 -9.820 14.187 1.00 85.56 188 MET A N 1
ATOM 1454 C CA . MET A 1 188 ? -16.906 -9.829 14.266 1.00 85.56 188 MET A CA 1
ATOM 1455 C C . MET A 1 188 ? -16.226 -9.951 12.888 1.00 85.56 188 MET A C 1
ATOM 1457 O O . MET A 1 188 ? -16.686 -10.668 11.990 1.00 85.56 188 MET A O 1
ATOM 1461 N N . LYS A 1 189 ? -15.083 -9.276 12.704 1.00 78.56 189 LYS A N 1
ATOM 1462 C CA . LYS A 1 189 ? -14.242 -9.400 11.500 1.00 78.56 189 LYS A CA 1
ATOM 1463 C C . LYS A 1 189 ? -13.591 -10.782 11.428 1.00 78.56 189 LYS A C 1
ATOM 1465 O O . LYS A 1 189 ? -12.949 -11.236 12.368 1.00 78.56 189 LYS A O 1
ATOM 1470 N N . ARG A 1 190 ? -13.681 -11.419 10.257 1.00 69.25 190 ARG A N 1
ATOM 1471 C CA . ARG A 1 190 ? -12.993 -12.688 9.974 1.00 69.25 190 ARG A CA 1
ATOM 1472 C C . ARG A 1 190 ? -11.562 -12.444 9.467 1.00 69.25 190 ARG A C 1
ATOM 1474 O O . ARG A 1 190 ? -11.360 -11.494 8.701 1.00 69.25 190 ARG A O 1
ATOM 1481 N N . PRO A 1 191 ? -10.585 -13.302 9.816 1.00 61.31 191 PRO A N 1
ATOM 1482 C CA . PRO A 1 191 ? -9.235 -13.232 9.264 1.00 61.31 191 PRO A CA 1
ATOM 1483 C C . PRO A 1 191 ? -9.257 -13.349 7.734 1.00 61.31 191 PRO A C 1
ATOM 1485 O O . PRO A 1 191 ? -9.985 -14.168 7.170 1.00 61.31 191 PRO A O 1
ATOM 1488 N N . ARG A 1 192 ? -8.449 -12.545 7.036 1.00 57.06 192 ARG A N 1
ATOM 1489 C CA . ARG A 1 192 ? -8.259 -12.697 5.585 1.00 57.06 192 ARG A CA 1
ATOM 1490 C C . ARG A 1 192 ? -7.290 -13.849 5.318 1.00 57.06 192 ARG A C 1
ATOM 1492 O O . ARG A 1 192 ? -6.152 -13.806 5.767 1.00 57.06 192 ARG A O 1
ATOM 1499 N N . HIS A 1 193 ? -7.715 -14.843 4.541 1.00 53.44 193 HIS A N 1
ATOM 1500 C CA . HIS A 1 193 ? -6.817 -15.886 4.040 1.00 53.44 193 HIS A CA 1
ATOM 1501 C C . HIS A 1 193 ? -5.843 -15.345 2.973 1.00 53.44 193 HIS A C 1
ATOM 1503 O O . HIS A 1 193 ? -6.152 -14.389 2.256 1.00 53.44 193 HIS A O 1
ATOM 1509 N N . ASN A 1 194 ? -4.671 -15.985 2.874 1.00 54.59 194 ASN A N 1
ATOM 1510 C CA . ASN A 1 194 ? -3.552 -15.638 1.991 1.00 54.59 194 ASN A CA 1
ATOM 1511 C C . ASN A 1 194 ? -3.962 -15.307 0.544 1.00 54.59 194 ASN A C 1
ATOM 1513 O O . ASN A 1 194 ? -4.784 -15.992 -0.072 1.00 54.59 194 ASN A O 1
ATOM 1517 N N . LYS A 1 195 ? -3.315 -14.282 -0.034 1.00 57.00 195 LYS A N 1
ATOM 1518 C CA . LYS A 1 195 ? -3.460 -13.930 -1.455 1.00 57.00 195 LYS A CA 1
ATOM 1519 C C . LYS A 1 195 ? -3.005 -15.104 -2.327 1.00 57.00 195 LYS A C 1
ATOM 1521 O O . LYS A 1 195 ? -1.884 -15.591 -2.193 1.00 57.00 195 LYS A O 1
ATOM 1526 N N . LYS A 1 196 ? -3.868 -15.547 -3.243 1.00 62.06 196 LYS A N 1
ATOM 1527 C CA . LYS A 1 196 ? -3.535 -16.593 -4.218 1.00 62.06 196 LYS A CA 1
ATOM 1528 C C . LYS A 1 196 ? -2.527 -16.061 -5.243 1.00 62.06 196 LYS A C 1
ATOM 1530 O O . LYS A 1 196 ? -2.558 -14.882 -5.590 1.00 62.06 196 LYS A O 1
ATOM 1535 N N . ARG A 1 197 ? -1.640 -16.937 -5.731 1.00 71.50 197 ARG A N 1
ATOM 1536 C CA . ARG A 1 197 ? -0.729 -16.622 -6.844 1.00 71.50 197 ARG A CA 1
ATOM 1537 C C . ARG A 1 197 ? -1.544 -16.256 -8.089 1.00 71.50 197 ARG A C 1
ATOM 1539 O O . ARG A 1 197 ? -2.588 -16.858 -8.340 1.00 71.50 197 ARG A O 1
ATOM 1546 N N . GLN A 1 198 ? -1.062 -15.280 -8.859 1.00 83.69 198 GLN A N 1
ATOM 1547 C CA . GLN A 1 198 ? -1.733 -14.850 -10.086 1.00 83.69 198 GLN A CA 1
ATOM 1548 C C . GLN A 1 198 ? -1.718 -15.974 -11.124 1.00 83.69 198 GLN A C 1
ATOM 1550 O O . GLN A 1 198 ? -0.684 -16.595 -11.355 1.00 83.69 198 GLN A O 1
ATOM 1555 N N . TYR A 1 199 ? -2.864 -16.218 -11.757 1.00 86.19 199 TYR A N 1
ATOM 1556 C CA . TYR A 1 199 ? -3.087 -17.382 -12.622 1.00 86.19 199 TYR A CA 1
ATOM 1557 C C . TYR A 1 199 ? -2.237 -17.402 -13.904 1.00 86.19 199 TYR A C 1
ATOM 1559 O O . TYR A 1 199 ? -2.024 -18.470 -14.461 1.00 86.19 199 TYR A O 1
ATOM 1567 N N . TRP A 1 200 ? -1.764 -16.240 -14.361 1.00 91.75 200 TRP A N 1
ATOM 1568 C CA . TRP A 1 200 ? -0.961 -16.060 -15.578 1.00 91.75 200 TRP A CA 1
ATOM 1569 C C . TRP A 1 200 ? 0.548 -15.991 -15.301 1.00 91.75 200 TRP A C 1
ATOM 1571 O O . TRP A 1 200 ? 1.327 -15.645 -16.183 1.00 91.75 200 TRP A O 1
ATOM 1581 N N . TRP A 1 201 ? 0.986 -16.231 -14.063 1.00 91.62 201 TRP A N 1
ATOM 1582 C CA . TRP A 1 201 ? 2.400 -16.128 -13.713 1.00 91.62 201 TRP A CA 1
ATOM 1583 C C . TRP A 1 201 ? 3.151 -17.428 -14.017 1.00 91.62 201 TRP A C 1
ATOM 1585 O O . TRP A 1 201 ? 2.831 -18.470 -13.448 1.00 91.62 201 TRP A O 1
ATOM 1595 N N . THR A 1 202 ? 4.186 -17.351 -14.858 1.00 93.31 202 THR A N 1
ATOM 1596 C CA . THR A 1 202 ? 5.012 -18.496 -15.280 1.00 93.31 202 THR A CA 1
ATOM 1597 C C . THR A 1 202 ? 6.496 -18.285 -14.961 1.00 93.31 202 THR A C 1
ATOM 1599 O O . THR A 1 202 ? 6.949 -17.155 -14.742 1.00 93.31 202 THR A O 1
ATOM 1602 N N . ASP A 1 203 ? 7.279 -19.368 -14.965 1.00 92.88 203 ASP A N 1
ATOM 1603 C CA . ASP A 1 203 ? 8.734 -19.304 -14.761 1.00 92.88 203 ASP A CA 1
ATOM 1604 C C . ASP A 1 203 ? 9.449 -18.533 -15.878 1.00 92.88 203 ASP A C 1
ATOM 1606 O O . ASP A 1 203 ? 10.413 -17.811 -15.614 1.00 92.88 203 ASP A O 1
ATOM 1610 N N . GLU A 1 204 ? 8.935 -18.600 -17.108 1.00 94.25 204 GLU A N 1
ATOM 1611 C CA . GLU A 1 204 ? 9.405 -17.793 -18.237 1.00 94.25 204 GLU A CA 1
ATOM 1612 C C . GLU A 1 204 ? 9.241 -16.293 -17.947 1.00 94.25 204 GLU A C 1
ATOM 1614 O O . GLU A 1 204 ? 10.196 -15.521 -18.059 1.00 94.25 204 GLU A O 1
ATOM 1619 N N . ILE A 1 205 ? 8.058 -15.868 -17.487 1.00 93.81 205 ILE A N 1
ATOM 1620 C CA . ILE A 1 205 ? 7.805 -14.472 -17.103 1.00 93.81 205 ILE A CA 1
ATOM 1621 C C . ILE A 1 205 ? 8.731 -14.060 -15.954 1.00 93.81 205 ILE A C 1
ATOM 1623 O O . ILE A 1 205 ? 9.261 -12.945 -15.957 1.00 93.81 205 ILE A O 1
ATOM 1627 N N . ALA A 1 206 ? 8.986 -14.951 -14.992 1.00 91.00 206 ALA A N 1
ATOM 1628 C CA . ALA A 1 206 ? 9.928 -14.689 -13.909 1.00 91.00 206 ALA A CA 1
ATOM 1629 C C . ALA A 1 206 ? 11.374 -14.507 -14.416 1.00 91.00 206 ALA A C 1
ATOM 1631 O O . ALA A 1 206 ? 12.083 -13.608 -13.951 1.00 91.00 206 ALA A O 1
ATOM 1632 N N . GLN A 1 207 ? 11.821 -15.311 -15.385 1.00 94.31 207 GLN A N 1
ATOM 1633 C CA . GLN A 1 207 ? 13.135 -15.187 -16.029 1.00 94.31 207 GLN A CA 1
ATOM 1634 C C . GLN A 1 207 ? 13.256 -13.900 -16.851 1.00 94.31 207 GLN A C 1
ATOM 1636 O O . GLN A 1 207 ? 14.184 -13.119 -16.630 1.00 94.31 207 GLN A O 1
ATOM 1641 N N . LEU A 1 208 ? 12.286 -13.620 -17.725 1.00 93.69 208 LEU A N 1
ATOM 1642 C CA . LEU A 1 208 ? 12.241 -12.393 -18.525 1.00 93.69 208 LEU A CA 1
ATOM 1643 C C . LEU A 1 208 ? 12.200 -11.148 -17.644 1.00 93.69 208 LEU A C 1
ATOM 1645 O O . LEU A 1 208 ? 12.832 -10.136 -17.957 1.00 93.69 208 LEU A O 1
ATOM 1649 N N . ARG A 1 209 ? 11.500 -11.226 -16.506 1.00 92.19 209 ARG A N 1
ATOM 1650 C CA . ARG A 1 209 ? 11.521 -10.165 -15.504 1.00 92.19 209 ARG A CA 1
ATOM 1651 C C . ARG A 1 209 ? 12.932 -9.972 -14.976 1.00 92.19 209 ARG A C 1
ATOM 1653 O O . ARG A 1 209 ? 13.427 -8.854 -15.089 1.00 92.19 209 ARG A O 1
ATOM 1660 N N . ARG A 1 210 ? 13.595 -11.021 -14.468 1.00 89.81 210 ARG A N 1
ATOM 1661 C CA . ARG A 1 210 ? 14.986 -10.950 -13.971 1.00 89.81 210 ARG A CA 1
ATOM 1662 C C . ARG A 1 210 ? 15.937 -10.330 -14.998 1.00 89.81 210 ARG A C 1
ATOM 1664 O O . ARG A 1 210 ? 16.732 -9.466 -14.627 1.00 89.81 210 ARG A O 1
ATOM 1671 N N . GLU A 1 211 ? 15.810 -10.699 -16.268 1.00 91.12 211 GLU A N 1
ATOM 1672 C CA . GLU A 1 211 ? 16.657 -10.165 -17.336 1.00 91.12 211 GLU A CA 1
ATOM 1673 C C . GLU A 1 211 ? 16.397 -8.680 -17.615 1.00 91.12 211 GLU A C 1
ATOM 1675 O O . GLU A 1 211 ? 17.327 -7.870 -17.639 1.00 91.12 211 GLU A O 1
ATOM 1680 N N . ALA A 1 212 ? 15.129 -8.276 -17.714 1.00 89.31 212 ALA A N 1
ATOM 1681 C CA . ALA A 1 212 ? 14.771 -6.866 -17.834 1.00 89.31 212 ALA A CA 1
ATOM 1682 C C . ALA A 1 212 ? 15.300 -6.034 -16.644 1.00 89.31 212 ALA A C 1
ATOM 1684 O O . ALA A 1 212 ? 15.707 -4.882 -16.824 1.00 89.31 212 ALA A O 1
ATOM 1685 N N . LEU A 1 213 ? 15.354 -6.617 -15.434 1.00 82.12 213 LEU A N 1
ATOM 1686 C CA . LEU A 1 213 ? 15.961 -5.973 -14.259 1.00 82.12 213 LEU A CA 1
ATOM 1687 C C . LEU A 1 213 ? 17.473 -5.794 -14.409 1.00 82.12 213 LEU A C 1
ATOM 1689 O O . LEU A 1 213 ? 18.015 -4.759 -14.013 1.00 82.12 213 LEU A O 1
ATOM 1693 N N . ARG A 1 214 ? 18.166 -6.812 -14.932 1.00 88.31 214 ARG A N 1
ATOM 1694 C CA . ARG A 1 214 ? 19.616 -6.788 -15.159 1.00 88.31 214 ARG A CA 1
ATOM 1695 C C . ARG A 1 214 ? 19.987 -5.674 -16.139 1.00 88.31 214 ARG A C 1
ATOM 1697 O O . ARG A 1 214 ? 20.792 -4.811 -15.793 1.00 88.31 214 ARG A O 1
ATOM 1704 N N . LEU A 1 215 ? 19.321 -5.621 -17.292 1.00 88.00 215 LEU A N 1
ATOM 1705 C CA . LEU A 1 215 ? 19.593 -4.634 -18.344 1.00 88.00 215 LEU A CA 1
ATOM 1706 C C . LEU A 1 215 ? 19.221 -3.201 -17.937 1.00 88.00 215 LEU A C 1
ATOM 1708 O O . LEU A 1 215 ? 19.930 -2.257 -18.282 1.00 88.00 215 LEU A O 1
ATOM 1712 N N . ARG A 1 216 ? 18.173 -3.008 -17.119 1.00 81.81 216 ARG A N 1
ATOM 1713 C CA . ARG A 1 216 ? 17.884 -1.689 -16.523 1.00 81.81 216 ARG A CA 1
ATOM 1714 C C . ARG A 1 216 ? 19.048 -1.211 -15.655 1.00 81.81 216 ARG A C 1
ATOM 1716 O O . ARG A 1 216 ? 19.477 -0.074 -15.815 1.00 81.81 216 ARG A O 1
ATOM 1723 N N . ARG A 1 217 ? 19.573 -2.065 -14.767 1.00 83.06 217 ARG A N 1
ATOM 1724 C CA . ARG A 1 217 ? 20.705 -1.710 -13.893 1.00 83.06 217 ARG A CA 1
ATOM 1725 C C . ARG A 1 217 ? 21.956 -1.351 -14.698 1.00 83.06 217 ARG A C 1
ATOM 1727 O O . ARG A 1 217 ? 22.630 -0.392 -14.342 1.00 83.06 217 ARG A O 1
ATOM 1734 N N . LEU A 1 218 ? 22.232 -2.068 -15.789 1.00 83.06 218 LEU A N 1
ATOM 1735 C CA . LEU A 1 218 ? 23.347 -1.758 -16.691 1.00 83.06 218 LEU A CA 1
ATOM 1736 C C . LEU A 1 218 ? 23.153 -0.413 -17.407 1.00 83.06 218 LEU A C 1
ATOM 1738 O O . LEU A 1 218 ? 24.057 0.419 -17.389 1.00 83.06 218 LEU A O 1
ATOM 1742 N N . SER A 1 219 ? 21.964 -0.165 -17.962 1.00 81.62 219 SER A N 1
ATOM 1743 C CA . SER A 1 219 ? 21.628 1.097 -18.638 1.00 81.62 219 SER A CA 1
ATOM 1744 C C . SER A 1 219 ? 21.683 2.307 -17.698 1.00 81.62 219 SER A C 1
ATOM 1746 O O . SER A 1 219 ? 22.180 3.361 -18.088 1.00 81.62 219 SER A O 1
ATOM 1748 N N . MET A 1 220 ? 21.235 2.157 -16.446 1.00 73.00 220 MET A N 1
ATOM 1749 C CA . MET A 1 220 ? 21.299 3.225 -15.441 1.00 73.00 220 MET A CA 1
ATOM 1750 C C . MET A 1 220 ? 22.743 3.572 -15.049 1.00 73.00 220 MET A C 1
ATOM 1752 O O . MET A 1 220 ? 23.055 4.750 -14.923 1.00 73.00 220 MET A O 1
ATOM 1756 N N . ARG A 1 221 ? 23.635 2.578 -14.907 1.00 76.81 221 ARG A N 1
ATOM 1757 C CA . ARG A 1 221 ? 25.056 2.813 -14.572 1.00 76.81 221 ARG A CA 1
ATOM 1758 C C . ARG A 1 221 ? 25.856 3.403 -15.735 1.00 76.81 221 ARG A C 1
ATOM 1760 O O . ARG A 1 221 ? 26.726 4.232 -15.512 1.00 76.81 221 ARG A O 1
ATOM 1767 N N . ALA A 1 222 ? 25.558 3.002 -16.972 1.00 72.50 222 ALA A N 1
ATOM 1768 C CA . ALA A 1 222 ? 26.283 3.473 -18.158 1.00 72.50 222 ALA A CA 1
ATOM 1769 C C . ALA A 1 222 ? 26.087 4.971 -18.441 1.00 72.50 222 ALA A C 1
ATOM 1771 O O . ALA A 1 222 ? 26.995 5.624 -18.953 1.00 72.50 222 ALA A O 1
ATOM 1772 N N . ARG A 1 223 ? 24.939 5.535 -18.035 1.00 59.38 223 ARG A N 1
ATOM 1773 C CA . ARG A 1 223 ? 24.652 6.975 -18.148 1.00 59.38 223 ARG A CA 1
ATOM 1774 C C . ARG A 1 223 ? 25.643 7.871 -17.397 1.00 59.38 223 ARG A C 1
ATOM 1776 O O . ARG A 1 223 ? 25.721 9.043 -17.736 1.00 59.38 223 ARG A O 1
ATOM 1783 N N . ALA A 1 224 ? 26.387 7.336 -16.428 1.00 59.34 224 ALA A N 1
ATOM 1784 C CA . ALA A 1 224 ? 27.401 8.085 -15.690 1.00 59.34 224 ALA A CA 1
ATOM 1785 C C . ALA A 1 224 ? 28.750 8.198 -16.428 1.00 59.34 224 ALA A C 1
ATOM 1787 O O . ALA A 1 224 ? 29.494 9.132 -16.156 1.00 59.34 224 ALA A O 1
ATOM 1788 N N . ASN A 1 225 ? 29.063 7.285 -17.363 1.00 60.97 225 ASN A N 1
ATOM 1789 C CA . ASN A 1 225 ? 30.441 7.098 -17.843 1.00 60.97 225 ASN A CA 1
ATOM 1790 C C . ASN A 1 225 ? 30.641 7.290 -19.362 1.00 60.97 225 ASN A C 1
ATOM 1792 O O . ASN A 1 225 ? 31.708 7.750 -19.756 1.00 60.97 225 ASN A O 1
ATOM 1796 N N . ASN A 1 226 ? 29.683 6.925 -20.234 1.00 73.69 226 ASN A N 1
ATOM 1797 C CA . ASN A 1 226 ? 29.849 7.042 -21.699 1.00 73.69 226 ASN A CA 1
ATOM 1798 C C . ASN A 1 226 ? 28.500 7.063 -22.455 1.00 73.69 226 ASN A C 1
ATOM 1800 O O . ASN A 1 226 ? 27.657 6.186 -22.270 1.00 73.69 226 ASN A O 1
ATOM 1804 N N . ARG A 1 227 ? 28.305 8.041 -23.353 1.00 73.56 227 ARG A N 1
ATOM 1805 C CA . ARG A 1 227 ? 27.041 8.281 -24.078 1.00 73.56 227 ARG A CA 1
ATOM 1806 C C . ARG A 1 227 ? 26.705 7.201 -25.116 1.00 73.56 227 ARG A C 1
ATOM 1808 O O . ARG A 1 227 ? 25.541 6.828 -25.215 1.00 73.56 227 ARG A O 1
ATOM 1815 N N . ALA A 1 228 ? 27.697 6.666 -25.831 1.00 79.25 228 ALA A N 1
ATOM 1816 C CA . ALA A 1 228 ? 27.473 5.631 -26.849 1.00 79.25 228 ALA A CA 1
ATOM 1817 C C . ALA A 1 228 ? 27.087 4.278 -26.219 1.00 79.25 228 ALA A C 1
ATOM 1819 O O . ALA A 1 228 ? 26.127 3.629 -26.628 1.00 79.25 228 ALA A O 1
ATOM 1820 N N . ASP A 1 229 ? 27.781 3.894 -25.146 1.00 80.56 229 ASP A N 1
ATOM 1821 C CA . ASP A 1 229 ? 27.479 2.691 -24.358 1.00 80.56 229 ASP A CA 1
ATOM 1822 C C . ASP A 1 229 ? 26.117 2.799 -23.637 1.00 80.56 229 ASP A C 1
ATOM 1824 O O . ASP A 1 229 ? 25.361 1.828 -23.538 1.00 80.56 229 ASP A O 1
ATOM 1828 N N . ALA A 1 230 ? 25.746 4.005 -23.192 1.00 80.19 230 ALA A N 1
ATOM 1829 C CA . ALA A 1 230 ? 24.431 4.262 -22.610 1.00 80.19 230 ALA A CA 1
ATOM 1830 C C . ALA A 1 230 ? 23.279 4.056 -23.610 1.00 80.19 230 ALA A C 1
ATOM 1832 O O . ALA A 1 230 ? 22.203 3.610 -23.200 1.00 80.19 230 ALA A O 1
ATOM 1833 N N . GLU A 1 231 ? 23.489 4.357 -24.893 1.00 85.75 231 GLU A N 1
ATOM 1834 C CA . GLU A 1 231 ? 22.481 4.203 -25.945 1.00 85.75 231 GLU A CA 1
ATOM 1835 C C . GLU A 1 231 ? 22.249 2.730 -26.303 1.00 85.75 231 GLU A C 1
ATOM 1837 O O . GLU A 1 231 ? 21.103 2.274 -26.298 1.00 85.75 231 GLU A O 1
ATOM 1842 N N . ILE A 1 232 ? 23.325 1.950 -26.458 1.00 87.25 232 ILE A N 1
ATOM 1843 C CA . ILE A 1 232 ? 23.255 0.495 -26.684 1.00 87.25 232 ILE A CA 1
ATOM 1844 C C . ILE A 1 232 ? 22.483 -0.184 -25.544 1.00 87.25 232 ILE A C 1
ATOM 1846 O O . ILE A 1 232 ? 21.481 -0.867 -25.768 1.00 87.25 232 ILE A O 1
ATOM 1850 N N . LYS A 1 233 ? 22.869 0.085 -24.291 1.00 86.38 233 LYS A N 1
ATOM 1851 C CA . LYS A 1 233 ? 22.200 -0.493 -23.113 1.00 86.38 233 LYS A CA 1
ATOM 1852 C C . LYS A 1 233 ? 20.758 -0.006 -22.951 1.00 86.38 233 LYS A C 1
ATOM 1854 O O . LYS A 1 233 ? 19.916 -0.717 -22.394 1.00 86.38 233 LYS A O 1
ATOM 1859 N N . ALA A 1 234 ? 20.441 1.208 -23.406 1.00 85.62 234 ALA A N 1
ATOM 1860 C CA . ALA A 1 234 ? 19.070 1.708 -23.410 1.00 85.62 234 ALA A CA 1
ATOM 1861 C C . ALA A 1 234 ? 18.185 0.944 -24.405 1.00 85.62 234 ALA A C 1
ATOM 1863 O O . ALA A 1 234 ? 17.022 0.678 -24.071 1.00 85.62 234 ALA A O 1
ATOM 1864 N N . GLU A 1 235 ? 18.724 0.565 -25.565 1.00 91.00 235 GLU A N 1
ATOM 1865 C CA . GLU A 1 235 ? 18.024 -0.247 -26.562 1.00 91.00 235 GLU A CA 1
ATOM 1866 C C . GLU A 1 235 ? 17.843 -1.695 -26.090 1.00 91.00 235 GLU A C 1
ATOM 1868 O O . GLU A 1 235 ? 16.725 -2.212 -26.107 1.00 91.00 235 GLU A O 1
ATOM 1873 N N . GLU A 1 236 ? 18.878 -2.323 -25.524 1.00 91.50 236 GLU A N 1
ATOM 1874 C CA . GLU A 1 236 ? 18.765 -3.662 -24.921 1.00 91.50 236 GLU A CA 1
ATOM 1875 C C . GLU A 1 236 ? 17.674 -3.708 -23.841 1.00 91.50 236 GLU A C 1
ATOM 1877 O O . GLU A 1 236 ? 16.818 -4.600 -23.816 1.00 91.50 236 GLU A O 1
ATOM 1882 N N . ARG A 1 237 ? 17.639 -2.685 -22.977 1.00 88.75 237 ARG A N 1
ATOM 1883 C CA . ARG A 1 237 ? 16.585 -2.512 -21.972 1.00 88.75 237 ARG A CA 1
ATOM 1884 C C . ARG A 1 237 ? 15.204 -2.369 -22.619 1.00 88.75 237 ARG A C 1
ATOM 1886 O O . ARG A 1 237 ? 14.234 -2.937 -22.108 1.00 88.75 237 ARG A O 1
ATOM 1893 N N . ARG A 1 238 ? 15.081 -1.605 -23.710 1.00 90.38 238 ARG A N 1
ATOM 1894 C CA . ARG A 1 238 ? 13.818 -1.415 -24.446 1.00 90.38 238 ARG A CA 1
ATOM 1895 C C . ARG A 1 238 ? 13.326 -2.740 -25.037 1.00 90.38 238 ARG A C 1
ATOM 1897 O O . ARG A 1 238 ? 12.146 -3.068 -24.891 1.00 90.38 238 ARG A O 1
ATOM 1904 N N . MET A 1 239 ? 14.228 -3.537 -25.599 1.00 94.62 239 MET A N 1
ATOM 1905 C CA . MET A 1 239 ? 13.921 -4.850 -26.164 1.00 94.62 239 MET A CA 1
ATOM 1906 C C . MET A 1 239 ? 13.518 -5.872 -25.096 1.00 94.62 239 MET A C 1
ATOM 1908 O O . MET A 1 239 ? 12.488 -6.535 -25.238 1.00 94.62 239 MET A O 1
ATOM 1912 N N . ALA A 1 240 ? 14.239 -5.953 -23.975 1.00 92.31 240 ALA A N 1
ATOM 1913 C CA . ALA A 1 240 ? 13.867 -6.831 -22.861 1.00 92.31 240 ALA A CA 1
ATOM 1914 C C . ALA A 1 240 ? 12.504 -6.461 -22.252 1.00 92.31 240 ALA A C 1
ATOM 1916 O O . ALA A 1 240 ? 11.686 -7.334 -21.955 1.00 92.31 240 ALA A O 1
ATOM 1917 N N . LYS A 1 241 ? 12.210 -5.158 -22.150 1.00 87.75 241 LYS A N 1
ATOM 1918 C CA . LYS A 1 241 ? 10.896 -4.644 -21.737 1.00 87.75 241 LYS A CA 1
ATOM 1919 C C . LYS A 1 241 ? 9.780 -5.112 -22.675 1.00 87.75 241 LYS A C 1
ATOM 1921 O O . LYS A 1 241 ? 8.716 -5.515 -22.200 1.00 87.75 241 LYS A O 1
ATOM 1926 N N . LYS A 1 242 ? 10.012 -5.058 -23.991 1.00 92.94 242 LYS A N 1
ATOM 1927 C CA . LYS A 1 242 ? 9.058 -5.522 -25.009 1.00 92.94 242 LYS A CA 1
ATOM 1928 C C . LYS A 1 242 ? 8.799 -7.024 -24.87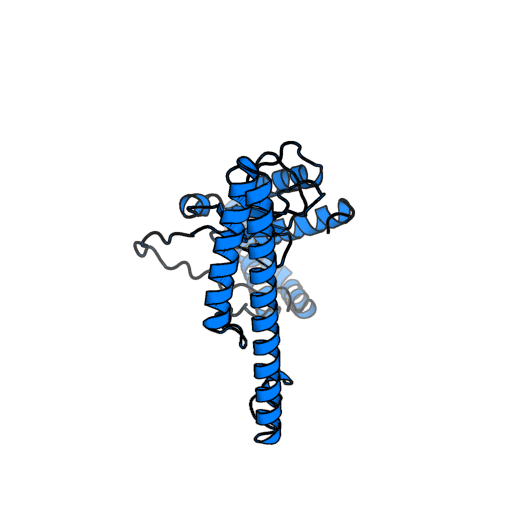3 1.00 92.94 242 LYS A C 1
ATOM 1930 O O . LYS A 1 242 ? 7.638 -7.420 -24.824 1.00 92.94 242 LYS A O 1
ATOM 1935 N N . ARG A 1 243 ? 9.853 -7.834 -24.719 1.00 95.56 243 ARG A N 1
ATOM 1936 C CA . ARG A 1 243 ? 9.749 -9.293 -24.521 1.00 95.56 243 ARG A CA 1
ATOM 1937 C C . ARG A 1 243 ? 8.925 -9.654 -23.286 1.00 95.56 243 ARG A C 1
ATOM 1939 O O . ARG A 1 243 ? 7.982 -10.427 -23.399 1.00 95.56 243 ARG A O 1
ATOM 1946 N N . LEU A 1 244 ? 9.207 -9.035 -22.136 1.00 95.25 244 LEU A N 1
ATOM 1947 C CA . LEU A 1 244 ? 8.450 -9.283 -20.904 1.00 95.25 244 LEU A CA 1
ATOM 1948 C C . LEU A 1 244 ? 6.960 -8.942 -21.058 1.00 95.25 244 LEU A C 1
ATOM 1950 O O . LEU A 1 244 ? 6.102 -9.719 -20.650 1.00 95.25 244 LEU A O 1
ATOM 1954 N N . ARG A 1 245 ? 6.640 -7.787 -21.658 1.00 92.88 245 ARG A N 1
ATOM 1955 C CA . ARG A 1 245 ? 5.243 -7.392 -21.906 1.00 92.88 245 ARG A CA 1
ATOM 1956 C C . ARG A 1 245 ? 4.536 -8.377 -22.834 1.00 92.88 245 ARG A C 1
ATOM 1958 O O . ARG A 1 245 ? 3.386 -8.719 -22.576 1.00 92.88 245 ARG A O 1
ATOM 1965 N N . GLN A 1 246 ? 5.223 -8.837 -23.878 1.00 95.75 246 GLN A N 1
ATOM 1966 C CA . GLN A 1 246 ? 4.665 -9.807 -24.811 1.00 95.75 246 GLN A CA 1
ATOM 1967 C C . GLN A 1 246 ? 4.409 -11.159 -24.137 1.00 95.75 246 GLN A C 1
ATOM 1969 O O . GLN A 1 246 ? 3.328 -11.706 -24.308 1.00 95.75 246 GLN A O 1
ATOM 1974 N N . ALA A 1 247 ? 5.340 -11.658 -23.320 1.00 95.69 247 ALA A N 1
ATOM 1975 C CA . ALA A 1 247 ? 5.164 -12.915 -22.591 1.00 95.69 247 ALA A CA 1
ATOM 1976 C C . ALA A 1 247 ? 3.988 -12.8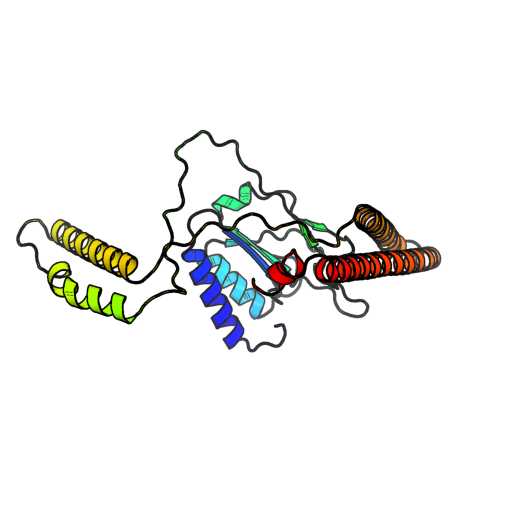57 -21.604 1.00 95.69 247 ALA A C 1
ATOM 1978 O O . ALA A 1 247 ? 3.184 -13.783 -21.550 1.00 95.69 247 ALA A O 1
ATOM 1979 N N . ILE A 1 248 ? 3.823 -11.739 -20.885 1.00 93.81 248 ILE A N 1
ATOM 1980 C CA . ILE A 1 248 ? 2.658 -11.531 -20.010 1.00 93.81 248 ILE A CA 1
ATOM 1981 C C . ILE A 1 248 ? 1.362 -11.545 -20.825 1.00 93.81 248 ILE A C 1
ATOM 1983 O O . ILE A 1 248 ? 0.427 -12.253 -20.462 1.00 93.81 248 ILE A O 1
ATOM 1987 N N . LYS A 1 249 ? 1.311 -10.803 -21.940 1.00 95.06 249 LYS A N 1
ATOM 1988 C CA . LYS A 1 249 ? 0.127 -10.755 -22.809 1.00 95.06 249 LYS A CA 1
ATOM 1989 C C . LYS A 1 249 ? -0.213 -12.139 -23.369 1.00 95.06 249 LYS A C 1
ATOM 1991 O O . LYS A 1 249 ? -1.372 -12.537 -23.335 1.00 95.06 249 LYS A O 1
ATOM 1996 N N . ASN A 1 250 ? 0.793 -12.879 -23.830 1.00 94.44 250 ASN A N 1
ATOM 1997 C CA . ASN A 1 250 ? 0.629 -14.230 -24.359 1.00 94.44 250 ASN A CA 1
ATOM 1998 C C . ASN A 1 250 ? 0.147 -15.198 -23.277 1.00 94.44 250 ASN A C 1
ATOM 2000 O O . ASN A 1 250 ? -0.786 -15.953 -23.519 1.00 94.44 250 ASN A O 1
ATOM 2004 N N . SER A 1 251 ? 0.724 -15.151 -22.072 1.00 95.75 251 SER A N 1
ATOM 2005 C CA . SER A 1 251 ? 0.292 -16.022 -20.978 1.00 95.75 251 SER A CA 1
ATOM 2006 C C . SER A 1 251 ? -1.123 -15.696 -20.515 1.00 95.75 251 SER A C 1
ATOM 2008 O O . SER A 1 251 ? -1.882 -16.613 -20.224 1.00 95.75 251 SER A O 1
ATOM 2010 N N . GLN A 1 252 ? -1.503 -14.418 -20.461 1.00 92.56 252 GLN A N 1
ATOM 2011 C CA . GLN A 1 252 ? -2.875 -14.020 -20.148 1.00 92.56 252 GLN A CA 1
ATOM 2012 C C . GLN A 1 252 ? -3.855 -14.520 -21.211 1.00 92.56 252 GLN A C 1
ATOM 2014 O O . GLN A 1 252 ? -4.880 -15.093 -20.853 1.00 92.56 252 GLN A O 1
ATOM 2019 N N . ALA A 1 253 ? -3.518 -14.368 -22.495 1.00 92.62 253 ALA A N 1
ATOM 2020 C CA . ALA A 1 253 ? -4.330 -14.872 -23.599 1.00 92.62 253 ALA A CA 1
ATOM 2021 C C . ALA A 1 253 ? -4.445 -16.405 -23.577 1.00 92.62 253 ALA A C 1
ATOM 2023 O O . ALA A 1 253 ? -5.540 -16.933 -23.711 1.00 92.62 253 ALA A O 1
ATOM 2024 N N . ALA A 1 254 ? -3.350 -17.126 -23.326 1.00 92.69 254 ALA A N 1
ATOM 2025 C CA . ALA A 1 254 ? -3.362 -18.583 -23.211 1.00 92.69 254 ALA A CA 1
ATOM 2026 C C . ALA A 1 254 ? -4.207 -19.061 -22.021 1.00 92.69 254 ALA A C 1
ATOM 2028 O O . ALA A 1 254 ? -4.995 -19.993 -22.153 1.00 92.69 254 ALA A O 1
ATOM 2029 N N . CYS A 1 255 ? -4.089 -18.404 -20.862 1.00 90.38 255 CYS A N 1
ATOM 2030 C CA . CYS A 1 255 ? -4.943 -18.698 -19.713 1.00 90.38 255 CYS A CA 1
ATOM 2031 C C . CYS A 1 255 ? -6.419 -18.396 -19.992 1.00 90.38 255 CYS A C 1
ATOM 2033 O O . CYS A 1 255 ? -7.276 -19.103 -19.471 1.00 90.38 255 CYS A O 1
ATOM 2035 N N . TRP A 1 256 ? -6.709 -17.359 -20.783 1.00 88.75 256 TRP A N 1
ATOM 2036 C CA . TRP A 1 256 ? -8.064 -17.029 -21.212 1.00 88.75 256 TRP A CA 1
ATOM 2037 C C . TRP A 1 256 ? -8.631 -18.089 -22.157 1.00 88.75 256 TRP A C 1
ATOM 2039 O O . TRP A 1 256 ? -9.699 -18.615 -21.879 1.00 88.75 256 TRP A O 1
ATOM 2049 N N . HIS A 1 257 ? -7.889 -18.475 -23.200 1.00 90.69 257 HIS A N 1
ATOM 2050 C CA . HIS A 1 257 ? -8.302 -19.544 -24.113 1.00 90.69 257 HIS A CA 1
ATOM 2051 C C . HIS A 1 257 ? -8.543 -20.858 -23.375 1.00 90.69 257 HIS A C 1
ATOM 2053 O O . HIS A 1 257 ? -9.612 -21.433 -23.509 1.00 90.69 257 HIS A O 1
ATOM 2059 N N . LYS A 1 258 ? -7.629 -21.254 -22.483 1.00 88.75 258 LYS A N 1
ATOM 2060 C CA . LYS A 1 258 ? -7.819 -22.446 -21.651 1.00 88.75 258 LYS A CA 1
ATOM 2061 C C . LYS A 1 258 ? -9.088 -22.371 -20.796 1.00 88.75 258 LYS A C 1
ATOM 2063 O O . LYS A 1 258 ? -9.746 -23.382 -20.594 1.00 88.75 258 LYS A O 1
ATOM 2068 N N . LEU A 1 259 ? -9.425 -21.191 -20.273 1.00 88.12 259 LEU A N 1
ATOM 2069 C CA . LEU A 1 259 ? -10.662 -21.005 -19.518 1.00 88.12 259 LEU A CA 1
ATOM 2070 C C . LEU A 1 259 ? -11.899 -21.130 -20.420 1.00 88.12 259 LEU A C 1
ATOM 2072 O O . LEU A 1 259 ? -12.890 -21.699 -19.977 1.00 88.12 259 LEU A O 1
ATOM 2076 N N . CYS A 1 260 ? -11.850 -20.617 -21.653 1.00 87.50 260 CYS A N 1
ATOM 2077 C CA . CYS A 1 260 ? -12.915 -20.801 -22.641 1.00 87.50 260 CYS A CA 1
ATOM 2078 C C . CYS A 1 260 ? -13.104 -22.286 -22.984 1.00 87.50 260 CYS A C 1
ATOM 2080 O O . CYS A 1 260 ? -14.223 -22.778 -22.878 1.00 87.50 260 CYS A O 1
ATOM 2082 N N . ASP A 1 261 ? -12.018 -23.008 -23.271 1.00 88.81 261 ASP A N 1
ATOM 2083 C CA . ASP A 1 261 ? -12.055 -24.448 -23.559 1.00 88.81 261 ASP A CA 1
ATOM 2084 C C . ASP A 1 261 ? -12.612 -25.249 -22.362 1.00 88.81 261 ASP A C 1
ATOM 2086 O O . ASP A 1 261 ? -13.410 -26.170 -22.528 1.00 88.81 261 ASP A O 1
ATOM 2090 N N . GLU A 1 262 ? -12.228 -24.880 -21.129 1.00 87.94 262 GLU A N 1
ATOM 2091 C CA . GLU A 1 262 ? -12.760 -25.480 -19.896 1.00 87.94 262 GLU A CA 1
ATOM 2092 C C . GLU A 1 262 ? -14.277 -25.255 -19.754 1.00 87.94 262 GLU A C 1
ATOM 2094 O O . GLU A 1 262 ? -14.969 -26.139 -19.260 1.00 87.94 262 GLU A O 1
ATOM 2099 N N . VAL A 1 263 ? -14.804 -24.101 -20.179 1.00 86.81 263 VAL A N 1
ATOM 2100 C CA . VAL A 1 263 ? -16.248 -23.800 -20.136 1.00 86.81 263 VAL A CA 1
ATOM 2101 C C . VAL A 1 263 ? -17.025 -24.594 -21.181 1.00 86.81 263 VAL A C 1
ATOM 2103 O O . VAL A 1 263 ? -18.140 -25.026 -20.899 1.00 86.81 263 VAL A O 1
ATOM 2106 N N . GLU A 1 264 ? -16.449 -24.806 -22.364 1.00 84.00 264 GLU A N 1
ATOM 2107 C CA . GLU A 1 264 ? -17.066 -25.642 -23.400 1.00 84.00 264 GLU A CA 1
ATOM 2108 C C . GLU A 1 264 ? -17.175 -27.112 -22.962 1.00 84.00 264 GLU A C 1
ATOM 2110 O O . GLU A 1 264 ? -18.140 -27.787 -23.314 1.00 84.00 264 GLU A O 1
ATOM 2115 N N . GLN A 1 265 ? -16.221 -27.599 -22.160 1.00 86.31 265 GLN A N 1
ATOM 2116 C CA . GLN A 1 265 ? -16.206 -28.975 -21.646 1.00 86.31 265 GLN A CA 1
ATOM 2117 C C . GLN A 1 265 ? -17.021 -29.156 -20.357 1.00 86.31 265 GLN A C 1
ATOM 2119 O O . GLN A 1 265 ? -17.713 -30.161 -20.201 1.00 86.31 265 GLN A O 1
ATOM 2124 N N . ASP A 1 266 ? -16.931 -28.204 -19.427 1.00 87.94 266 ASP A N 1
ATOM 2125 C CA . ASP A 1 266 ? -17.657 -28.203 -18.157 1.00 87.94 266 ASP A CA 1
ATOM 2126 C C . ASP A 1 266 ? -18.254 -26.809 -17.886 1.00 87.94 266 ASP A C 1
ATOM 2128 O O . ASP A 1 266 ? -17.617 -25.952 -17.252 1.00 87.94 266 ASP A O 1
ATOM 2132 N N . PRO A 1 267 ? -19.514 -26.585 -18.304 1.00 82.81 267 PRO A N 1
ATOM 2133 C CA . PRO A 1 267 ? -20.209 -25.319 -18.096 1.00 82.81 267 PRO A CA 1
ATOM 2134 C C . PRO A 1 267 ? -20.341 -24.916 -16.622 1.00 82.81 267 PRO A C 1
ATOM 2136 O O . PRO A 1 267 ? -20.478 -23.729 -16.334 1.00 82.81 267 PRO A O 1
ATOM 2139 N N . TRP A 1 268 ? -20.271 -25.868 -15.681 1.00 85.56 268 TRP A N 1
ATOM 2140 C CA . TRP A 1 268 ? -20.397 -25.637 -14.233 1.00 85.56 268 TRP A CA 1
ATOM 2141 C C . TRP A 1 268 ? -19.046 -25.617 -13.503 1.00 85.56 268 TRP A C 1
ATOM 2143 O O . TRP A 1 268 ? -18.984 -25.490 -12.272 1.00 85.56 268 TRP A O 1
ATOM 2153 N N . GLY A 1 269 ? -17.954 -25.713 -14.259 1.00 82.69 269 GLY A N 1
ATOM 2154 C CA . GLY A 1 269 ? -16.598 -25.828 -13.757 1.00 82.69 269 GLY A CA 1
ATOM 2155 C C . GLY A 1 269 ? -15.999 -24.504 -13.291 1.00 82.69 269 GLY A C 1
ATOM 2156 O O . GLY A 1 269 ? -16.564 -23.727 -12.512 1.00 82.69 269 GLY A O 1
ATOM 2157 N N . ARG A 1 270 ? -14.763 -24.244 -13.718 1.00 79.69 270 ARG A N 1
ATOM 2158 C CA . ARG A 1 270 ? -13.999 -23.083 -13.251 1.00 79.69 270 ARG A CA 1
ATOM 2159 C C . ARG A 1 270 ? -14.567 -21.760 -13.762 1.00 79.69 270 ARG A C 1
ATOM 2161 O O . ARG A 1 270 ? -14.579 -20.802 -12.991 1.00 79.69 270 ARG A O 1
ATOM 2168 N N . GLY A 1 271 ? -15.046 -21.708 -15.005 1.00 79.38 271 GLY A N 1
ATOM 2169 C CA . GLY A 1 271 ? -15.633 -20.495 -15.582 1.00 79.38 271 GLY A CA 1
ATOM 2170 C C . GLY A 1 271 ? -16.871 -20.024 -14.822 1.00 79.38 271 GLY A C 1
ATOM 2171 O O . GLY A 1 271 ? -16.925 -18.868 -14.405 1.00 79.38 271 GLY A O 1
ATOM 2172 N N . TYR A 1 272 ? -17.795 -20.934 -14.505 1.00 79.50 272 TYR A N 1
ATOM 2173 C CA . TYR A 1 272 ? -18.967 -20.637 -13.674 1.00 79.50 272 TYR A CA 1
ATOM 2174 C C . TYR A 1 272 ? -18.586 -20.075 -12.295 1.00 79.50 272 TYR A C 1
ATOM 2176 O O . TYR A 1 272 ? -19.104 -19.047 -11.861 1.00 79.50 272 TYR A O 1
ATOM 2184 N N . LYS A 1 273 ? -17.595 -20.681 -11.627 1.00 80.94 273 LYS A N 1
ATOM 2185 C CA . LYS A 1 273 ? -17.083 -20.213 -10.322 1.00 80.94 273 LYS A CA 1
ATOM 2186 C C . LYS A 1 273 ? -16.401 -18.843 -10.371 1.00 80.94 273 LYS A C 1
ATOM 2188 O O . LYS A 1 273 ? -16.244 -18.221 -9.321 1.00 80.94 273 LYS A O 1
ATOM 2193 N N . VAL A 1 274 ? -15.922 -18.408 -11.538 1.00 81.12 274 VAL A N 1
ATOM 2194 C CA . VAL A 1 274 ? -15.351 -17.065 -11.725 1.00 81.12 274 VAL A CA 1
ATOM 2195 C C . VAL A 1 274 ? -16.458 -16.015 -11.812 1.00 81.12 274 VAL A C 1
ATOM 2197 O O . VAL A 1 274 ? -16.275 -14.935 -11.265 1.00 81.12 274 VAL A O 1
ATOM 2200 N N . VAL A 1 275 ? -17.592 -16.335 -12.443 1.00 78.25 275 VAL A N 1
ATOM 2201 C CA . VAL A 1 275 ? -18.736 -15.416 -12.595 1.00 78.25 275 VAL A CA 1
ATOM 2202 C C . VAL A 1 275 ? -19.577 -15.321 -11.319 1.00 78.25 275 VAL A C 1
ATOM 2204 O O . VAL A 1 275 ? -20.037 -14.242 -10.971 1.00 78.25 275 VAL A O 1
ATOM 2207 N N . MET A 1 276 ? -19.759 -16.431 -10.598 1.00 77.88 276 MET A N 1
ATOM 2208 C CA . MET A 1 276 ? -20.638 -16.506 -9.417 1.00 77.88 276 MET A CA 1
ATOM 2209 C C . MET A 1 276 ? -19.989 -16.047 -8.099 1.00 77.88 276 MET A C 1
ATOM 2211 O O . MET A 1 276 ? -20.541 -16.286 -7.024 1.00 77.88 276 MET A O 1
ATOM 2215 N N . LYS A 1 277 ? -18.794 -15.455 -8.155 1.00 58.12 277 LYS A N 1
ATOM 2216 C CA . LYS A 1 277 ? -18.042 -14.970 -6.991 1.00 58.12 277 LYS A CA 1
ATOM 2217 C C . LYS A 1 277 ? -18.171 -13.471 -6.811 1.00 58.12 277 LYS A C 1
ATOM 2219 O O . LYS A 1 277 ? -18.223 -13.058 -5.632 1.00 58.12 277 LYS A O 1
#

Radius of gyration: 26.75 Å; chains: 1; bounding box: 64×51×75 Å

Organism: Rhodnius prolixus (NCBI:txid13249)

Secondary structure (DSSP, 8-state):
-TT--HHHHHHHHHHHHHHHHT--S--EEEEE-----GGGT-SS--HHHHHHHHHHHHHTEEE---SS--SB--TTS--B--EEEEEEGGGGGGEEEEEEE----SSSBPEEEEEE-------S----PPPPB-GGG--HHHHHHHHHHHHHHHTPPPSSS-HHHHHHHHHHHHHHHHHHHHHHH-PBPPPPP-PPPPTT--HHHHHHHHHHHHHHHHHHHHTTT-HHHHHHHHHHHHHHHHHHHHHHHHHHHHHHHHHHHHHHH-TTSHHHHHH--

InterPro domains:
  IPR005135 Endonuclease/exonuclease/phosphatase [PF14529] (8-113)
  IPR036691 Endonuclease/exonuclease/phosphatase superfamily [G3DSA:3.60.10.10] (1-117)
  IPR036691 Endonuclease/exonuclease/phosphatase superfamily [SSF56219] (2-116)